Protein AF-A0A812WA83-F1 (afdb_monomer)

pLDDT: mean 84.16, std 15.42, range [28.34, 98.56]

Structure (mmCIF, N/CA/C/O backbone):
data_AF-A0A812WA83-F1
#
_entry.id   AF-A0A812WA83-F1
#
loop_
_atom_site.group_PDB
_atom_site.id
_atom_site.type_symbol
_atom_site.label_atom_id
_atom_site.label_alt_id
_atom_site.label_comp_id
_atom_site.label_asym_id
_atom_site.label_entity_id
_atom_site.label_seq_id
_atom_site.pdbx_PDB_ins_code
_atom_site.Cartn_x
_atom_site.Cartn_y
_atom_site.Cartn_z
_atom_site.occupancy
_atom_site.B_iso_or_equiv
_atom_site.auth_seq_id
_atom_site.auth_comp_id
_atom_site.auth_asym_id
_atom_site.auth_atom_id
_atom_site.pdbx_PDB_model_num
ATOM 1 N N . MET A 1 1 ? 16.013 14.960 -9.194 1.00 28.34 1 MET A N 1
ATOM 2 C CA . MET A 1 1 ? 16.381 16.126 -10.026 1.00 28.34 1 MET A CA 1
ATOM 3 C C . MET A 1 1 ? 16.902 15.580 -11.341 1.00 28.34 1 MET A C 1
ATOM 5 O O . MET A 1 1 ? 17.954 14.950 -11.306 1.00 28.34 1 MET A O 1
ATOM 9 N N . PRO A 1 2 ? 16.157 15.670 -12.452 1.00 40.78 2 PRO A N 1
ATOM 10 C CA . PRO A 1 2 ? 16.613 15.064 -13.687 1.00 40.78 2 PRO A CA 1
ATOM 11 C C . PRO A 1 2 ? 17.677 15.971 -14.303 1.00 40.78 2 PRO A C 1
ATOM 13 O O . PRO A 1 2 ? 17.447 17.162 -14.505 1.00 40.78 2 PRO A O 1
ATOM 16 N N . ARG A 1 3 ? 18.845 15.395 -14.601 1.00 33.25 3 ARG A N 1
ATOM 17 C CA . ARG A 1 3 ? 19.675 15.914 -15.685 1.00 33.25 3 ARG A CA 1
ATOM 18 C C . ARG A 1 3 ? 18.782 15.895 -16.918 1.00 33.25 3 ARG A C 1
ATOM 20 O O . ARG A 1 3 ? 18.186 14.863 -17.217 1.00 33.25 3 ARG A O 1
ATOM 27 N N . THR A 1 4 ? 18.634 17.046 -17.553 1.00 34.31 4 THR A N 1
ATOM 28 C CA . THR A 1 4 ? 18.069 17.176 -18.890 1.00 34.31 4 THR A CA 1
ATOM 29 C C . THR A 1 4 ? 18.727 16.121 -19.768 1.00 34.31 4 THR A C 1
ATOM 31 O O . THR A 1 4 ? 19.905 16.243 -20.095 1.00 34.31 4 THR A O 1
ATOM 34 N N . ALA A 1 5 ? 17.996 15.048 -20.073 1.00 40.25 5 ALA A N 1
ATOM 35 C CA . ALA A 1 5 ? 18.338 14.198 -21.191 1.00 40.25 5 ALA A CA 1
ATOM 36 C C . ALA A 1 5 ? 18.245 15.117 -22.405 1.00 40.25 5 ALA A C 1
ATOM 38 O O . ALA A 1 5 ? 17.147 15.537 -22.779 1.00 40.25 5 ALA A O 1
ATOM 39 N N . GLU A 1 6 ? 19.397 15.525 -22.934 1.00 38.25 6 GLU A N 1
ATOM 40 C CA . GLU A 1 6 ? 19.467 16.042 -24.289 1.00 38.25 6 GLU A CA 1
ATOM 41 C C . GLU A 1 6 ? 18.714 15.041 -25.150 1.00 38.25 6 GLU A C 1
ATOM 43 O O . GLU A 1 6 ? 19.058 13.860 -25.230 1.00 38.25 6 GLU A O 1
ATOM 48 N N . ARG A 1 7 ? 17.595 15.511 -25.690 1.00 42.88 7 ARG A N 1
ATOM 49 C CA . ARG A 1 7 ? 16.820 14.812 -26.694 1.00 42.88 7 ARG A CA 1
ATOM 50 C C . ARG A 1 7 ? 17.815 14.555 -27.823 1.00 42.88 7 ARG A C 1
ATOM 52 O O . ARG A 1 7 ? 18.188 15.491 -28.522 1.00 42.88 7 ARG A O 1
ATOM 59 N N . MET A 1 8 ? 18.342 13.335 -27.917 1.00 45.91 8 MET A N 1
ATOM 60 C CA . MET A 1 8 ? 19.171 12.938 -29.049 1.00 45.91 8 MET A CA 1
ATOM 61 C C . MET A 1 8 ? 18.242 12.964 -30.264 1.00 45.91 8 MET A C 1
ATOM 63 O O . MET A 1 8 ? 17.533 11.994 -30.526 1.00 45.91 8 MET A O 1
ATOM 67 N N . ASP A 1 9 ? 18.179 14.107 -30.951 1.00 42.72 9 ASP A N 1
ATOM 68 C CA . ASP A 1 9 ? 17.527 14.270 -32.249 1.00 42.72 9 ASP A CA 1
ATOM 69 C C . ASP A 1 9 ? 18.312 13.429 -33.268 1.00 42.72 9 ASP A C 1
ATOM 71 O O . ASP A 1 9 ? 19.185 13.902 -33.990 1.00 42.72 9 ASP A O 1
ATOM 75 N N . ALA A 1 10 ? 18.039 12.124 -33.269 1.00 47.97 10 ALA A N 1
ATOM 76 C CA . ALA A 1 10 ? 18.680 11.137 -34.132 1.00 47.97 10 ALA A CA 1
ATOM 77 C C . ALA A 1 10 ? 17.989 11.002 -35.503 1.00 47.97 10 ALA A C 1
ATOM 79 O O . ALA A 1 10 ? 18.442 10.223 -36.337 1.00 47.97 10 ALA A O 1
ATOM 80 N N . SER A 1 11 ? 16.903 11.742 -35.762 1.00 45.25 11 SER A N 1
ATOM 81 C CA . SER A 1 11 ? 16.121 11.608 -37.001 1.00 45.25 11 SER A CA 1
ATOM 82 C C . SER A 1 11 ? 16.650 12.431 -38.183 1.00 45.25 11 SER A C 1
ATOM 84 O O . SER A 1 11 ? 16.189 12.230 -39.300 1.00 45.25 11 SER A O 1
ATOM 86 N N . GLY A 1 12 ? 17.604 13.347 -37.975 1.00 41.41 12 GLY A N 1
ATOM 87 C CA . GLY A 1 12 ? 18.002 14.312 -39.010 1.00 41.41 12 GLY A CA 1
ATOM 88 C C . GLY A 1 12 ? 19.232 13.959 -39.856 1.00 41.41 12 GLY A C 1
ATOM 89 O O . GLY A 1 12 ? 19.407 14.542 -40.922 1.00 41.41 12 GLY A O 1
ATOM 90 N N . THR A 1 13 ? 20.108 13.055 -39.405 1.00 47.25 13 THR A N 1
ATOM 91 C CA . THR A 1 13 ? 21.459 12.904 -39.996 1.00 47.25 13 THR A CA 1
ATOM 92 C C . THR A 1 13 ? 21.779 11.517 -40.549 1.00 47.25 13 THR A C 1
ATOM 94 O O . THR A 1 13 ? 22.745 11.371 -41.295 1.00 47.25 13 THR A O 1
ATOM 97 N N . ALA A 1 14 ? 20.992 10.493 -40.214 1.00 46.66 14 ALA A N 1
ATOM 98 C CA . ALA A 1 14 ? 21.260 9.129 -40.667 1.00 46.66 14 ALA A CA 1
ATOM 99 C C . ALA A 1 14 ? 20.852 8.900 -42.136 1.00 46.66 14 ALA A C 1
ATOM 101 O O . ALA A 1 14 ? 21.593 8.253 -42.877 1.00 46.66 14 ALA A O 1
ATOM 102 N N . ASP A 1 15 ? 19.726 9.477 -42.574 1.00 47.00 15 ASP A N 1
ATOM 103 C CA . ASP A 1 15 ? 19.222 9.321 -43.949 1.00 47.00 15 ASP A CA 1
ATOM 104 C C . ASP A 1 15 ? 20.053 10.094 -44.984 1.00 47.00 15 ASP A C 1
ATOM 106 O O . ASP A 1 15 ? 20.196 9.656 -46.125 1.00 47.00 15 ASP A O 1
ATOM 110 N N . THR A 1 16 ? 20.664 11.215 -44.596 1.00 52.09 16 THR A N 1
ATOM 111 C CA . THR A 1 16 ? 21.543 11.999 -45.478 1.00 52.09 16 THR A CA 1
ATOM 112 C C . THR A 1 16 ? 22.869 11.288 -45.749 1.00 52.09 16 THR A C 1
ATOM 114 O O . THR A 1 16 ? 23.320 11.254 -46.890 1.00 52.09 16 THR A O 1
ATOM 117 N N . PHE A 1 17 ? 23.448 10.618 -44.749 1.00 54.53 17 PHE A N 1
ATOM 118 C CA . PHE A 1 17 ? 24.741 9.941 -44.907 1.00 54.53 17 PHE A CA 1
ATOM 119 C C . PHE A 1 17 ? 24.691 8.715 -45.836 1.00 54.53 17 PHE A C 1
ATOM 121 O O . PHE A 1 17 ? 25.626 8.491 -46.605 1.00 54.53 17 PHE A O 1
ATOM 128 N N . ALA A 1 18 ? 23.609 7.928 -45.802 1.00 53.03 18 ALA A N 1
ATOM 129 C CA . ALA A 1 18 ? 23.463 6.751 -46.666 1.00 53.03 18 ALA A CA 1
ATOM 130 C C . ALA A 1 18 ? 23.306 7.136 -48.151 1.00 53.03 18 ALA A C 1
ATOM 132 O O . ALA A 1 18 ? 23.885 6.494 -49.033 1.00 53.03 18 ALA A O 1
ATOM 133 N N . LEU A 1 19 ? 22.566 8.216 -48.428 1.00 55.09 19 LEU A N 1
ATOM 134 C CA . LEU A 1 19 ? 22.425 8.784 -49.773 1.00 55.09 19 LEU A CA 1
ATOM 135 C C . LEU A 1 19 ? 23.761 9.327 -50.300 1.00 55.09 19 LEU A C 1
ATOM 137 O O . LEU A 1 19 ? 24.112 9.077 -51.457 1.00 55.09 19 LEU A O 1
ATOM 141 N N . ASP A 1 20 ? 24.540 9.986 -49.442 1.00 58.16 20 ASP A N 1
ATOM 142 C CA . ASP A 1 20 ? 25.858 10.508 -49.803 1.00 58.16 20 ASP A CA 1
ATOM 143 C C . ASP A 1 20 ? 26.872 9.380 -50.072 1.00 58.16 20 ASP A C 1
ATOM 145 O O . ASP A 1 20 ? 27.624 9.447 -51.049 1.00 58.16 20 ASP A O 1
ATOM 149 N N . LEU A 1 21 ? 26.849 8.285 -49.297 1.00 58.59 21 LEU A N 1
ATOM 150 C CA . LEU A 1 21 ? 27.713 7.118 -49.534 1.00 58.59 21 LEU A CA 1
ATOM 151 C C . LEU A 1 21 ? 27.426 6.437 -50.881 1.00 58.59 21 LEU A C 1
ATOM 153 O O . LEU A 1 21 ? 28.356 6.048 -51.596 1.00 58.59 21 LEU A O 1
ATOM 157 N N . LEU A 1 22 ? 26.149 6.314 -51.260 1.00 60.31 22 LEU A N 1
ATOM 158 C CA . LEU A 1 22 ? 25.766 5.781 -52.570 1.00 60.31 22 LEU A CA 1
ATOM 159 C C . LEU A 1 22 ? 26.261 6.692 -53.705 1.00 60.31 22 LEU A C 1
ATOM 161 O O . LEU A 1 22 ? 26.788 6.189 -54.701 1.00 60.31 22 LEU A O 1
ATOM 165 N N . GLY A 1 23 ? 26.186 8.015 -53.532 1.00 61.28 23 GLY A N 1
ATOM 166 C CA . GLY A 1 23 ? 26.752 8.991 -54.469 1.00 61.28 23 GLY A CA 1
ATOM 167 C C . GLY A 1 23 ? 28.270 8.858 -54.636 1.00 61.28 23 GLY A C 1
ATOM 168 O O . GLY A 1 23 ? 28.775 8.831 -55.763 1.00 61.28 23 GLY A O 1
ATOM 169 N N . VAL A 1 24 ? 29.001 8.682 -53.531 1.00 65.19 24 VAL A N 1
ATOM 170 C CA . VAL A 1 24 ? 30.455 8.439 -53.542 1.00 65.19 24 VAL A CA 1
ATOM 171 C C . VAL A 1 24 ? 30.791 7.122 -54.249 1.00 65.19 24 VAL A C 1
ATOM 173 O O . VAL A 1 24 ? 31.718 7.080 -55.061 1.00 65.19 24 VAL A O 1
ATOM 176 N N . SER A 1 25 ? 30.010 6.060 -54.025 1.00 60.44 25 SER A N 1
ATOM 177 C CA . SER A 1 25 ? 30.213 4.766 -54.693 1.00 60.44 25 SER A CA 1
ATOM 178 C C . SER A 1 25 ? 30.059 4.857 -56.222 1.00 60.44 25 SER A C 1
ATOM 180 O O . SER A 1 25 ? 30.855 4.278 -56.967 1.00 60.44 25 SER A O 1
ATOM 182 N N . ALA A 1 26 ? 29.099 5.653 -56.706 1.00 63.28 26 ALA A N 1
ATOM 183 C CA . ALA A 1 26 ? 28.887 5.889 -58.132 1.00 63.28 26 ALA A CA 1
ATOM 184 C C . ALA A 1 26 ? 30.020 6.725 -58.755 1.00 63.28 26 ALA A C 1
ATOM 186 O O . ALA A 1 26 ? 30.492 6.412 -59.851 1.00 63.28 26 ALA A O 1
ATOM 187 N N . ALA A 1 27 ? 30.502 7.748 -58.041 1.00 66.12 27 ALA A N 1
ATOM 188 C CA . ALA A 1 27 ? 31.635 8.563 -58.476 1.00 66.12 27 ALA A CA 1
ATOM 189 C C . ALA A 1 27 ? 32.934 7.740 -58.578 1.00 66.12 27 ALA A C 1
ATOM 191 O O . ALA A 1 27 ? 33.663 7.847 -59.567 1.00 66.12 27 ALA A O 1
ATOM 192 N N . LEU A 1 28 ? 33.189 6.859 -57.604 1.00 62.50 28 LEU A N 1
ATOM 193 C CA . LEU A 1 28 ? 34.329 5.936 -57.599 1.00 62.50 28 LEU A CA 1
ATOM 194 C C . LEU A 1 28 ? 34.287 4.948 -58.771 1.00 62.50 28 LEU A C 1
ATOM 196 O O . LEU A 1 28 ? 35.297 4.749 -59.449 1.00 62.50 28 LEU A O 1
ATOM 200 N N . ALA A 1 29 ? 33.114 4.374 -59.059 1.00 61.16 29 ALA A N 1
ATOM 201 C CA . ALA A 1 29 ? 32.934 3.481 -60.202 1.00 61.16 29 ALA A CA 1
ATOM 202 C C . ALA A 1 29 ? 33.206 4.189 -61.544 1.00 61.16 29 ALA A C 1
ATOM 204 O O . ALA A 1 29 ? 33.788 3.590 -62.446 1.00 61.16 29 ALA A O 1
ATOM 205 N N . GLY A 1 30 ? 32.843 5.472 -61.668 1.00 61.91 30 GLY A N 1
ATOM 206 C CA . GLY A 1 30 ? 33.132 6.282 -62.857 1.00 61.91 30 GLY A CA 1
ATOM 207 C C . GLY A 1 30 ? 34.617 6.622 -63.032 1.00 61.91 30 GLY A C 1
ATOM 208 O O . GLY A 1 30 ? 35.118 6.646 -64.158 1.00 61.91 30 GLY A O 1
ATOM 209 N N . LEU A 1 31 ? 35.344 6.844 -61.932 1.00 62.91 31 LEU A N 1
ATOM 210 C CA . LEU A 1 31 ? 36.784 7.123 -61.954 1.00 62.91 31 LEU A CA 1
ATOM 211 C C . LEU A 1 31 ? 37.622 5.877 -62.279 1.00 62.91 31 LEU A C 1
ATOM 213 O O . LEU A 1 31 ? 38.661 6.004 -62.920 1.00 62.91 31 LEU A O 1
ATOM 217 N N . ALA A 1 32 ? 37.163 4.674 -61.908 1.00 57.34 32 ALA A N 1
ATOM 218 C CA . ALA A 1 32 ? 37.845 3.402 -62.198 1.00 57.34 32 ALA A CA 1
ATOM 219 C C . ALA A 1 32 ? 38.075 3.139 -63.695 1.00 57.34 32 ALA A C 1
ATOM 221 O O . ALA A 1 32 ? 38.962 2.373 -64.065 1.00 57.34 32 ALA A O 1
ATOM 222 N N . VAL A 1 33 ? 37.282 3.781 -64.554 1.00 58.94 33 VAL A N 1
ATOM 223 C CA . VAL A 1 33 ? 37.266 3.564 -66.005 1.00 58.94 33 VAL A CA 1
ATOM 224 C C . VAL A 1 33 ? 38.200 4.538 -66.752 1.00 58.94 33 VAL A C 1
ATOM 226 O O . VAL A 1 33 ? 38.474 4.338 -67.935 1.00 58.94 33 VAL A O 1
ATOM 229 N N . ARG A 1 34 ? 38.739 5.582 -66.094 1.00 57.19 34 ARG A N 1
ATOM 230 C CA . ARG A 1 34 ? 39.524 6.654 -66.742 1.00 57.19 34 ARG A CA 1
ATOM 231 C C . ARG A 1 34 ? 40.997 6.691 -66.287 1.00 57.19 34 ARG A C 1
ATOM 233 O O . ARG A 1 34 ? 41.300 7.118 -65.184 1.00 57.19 34 ARG A O 1
ATOM 240 N N . ASP A 1 35 ? 41.881 6.342 -67.228 1.00 53.94 35 ASP A N 1
ATOM 241 C CA . ASP A 1 35 ? 43.341 6.584 -67.299 1.00 53.94 35 ASP A CA 1
ATOM 242 C C . ASP A 1 35 ? 44.280 5.830 -66.307 1.00 53.94 35 ASP A C 1
ATOM 244 O O . ASP A 1 35 ? 44.382 6.177 -65.130 1.00 53.94 35 ASP A O 1
ATOM 248 N N . PRO A 1 36 ? 45.058 4.832 -66.784 1.00 53.91 36 PRO A N 1
ATOM 249 C CA . PRO A 1 36 ? 46.012 4.058 -65.981 1.00 53.91 36 PRO A CA 1
ATOM 250 C C . PRO A 1 36 ? 47.411 4.697 -65.783 1.00 53.91 36 PRO A C 1
ATOM 252 O O . PRO A 1 36 ? 48.299 4.036 -65.241 1.00 53.91 36 PRO A O 1
ATOM 255 N N . SER A 1 37 ? 47.668 5.945 -66.205 1.00 54.16 37 SER A N 1
ATOM 256 C CA . SER A 1 37 ? 49.046 6.478 -66.319 1.00 54.16 37 SER A CA 1
ATOM 257 C C . SER A 1 37 ? 49.666 7.161 -65.075 1.00 54.16 37 SER A C 1
ATOM 259 O O . SER A 1 37 ? 50.847 7.514 -65.115 1.00 54.16 37 SER A O 1
ATOM 261 N N . ARG A 1 38 ? 48.961 7.306 -63.935 1.00 58.53 38 ARG A N 1
ATOM 262 C CA . ARG A 1 38 ? 49.507 7.915 -62.687 1.00 58.53 38 ARG A CA 1
ATOM 263 C C . ARG A 1 38 ? 49.348 7.031 -61.441 1.00 58.53 38 ARG A C 1
ATOM 265 O O . ARG A 1 38 ? 48.502 7.286 -60.587 1.00 58.53 38 ARG A O 1
ATOM 272 N N . ASN A 1 39 ? 50.209 6.021 -61.297 1.00 62.12 39 ASN A N 1
ATOM 273 C CA . ASN A 1 39 ? 50.122 5.043 -60.198 1.00 62.12 39 ASN A CA 1
ATOM 274 C C . ASN A 1 39 ? 50.217 5.661 -58.780 1.00 62.12 39 ASN A C 1
ATOM 276 O O . ASN A 1 39 ? 49.432 5.289 -57.921 1.00 62.12 39 ASN A O 1
ATOM 280 N N . ASN A 1 40 ? 51.085 6.653 -58.530 1.00 70.56 40 ASN A N 1
ATOM 281 C CA . ASN A 1 40 ? 51.285 7.181 -57.164 1.00 70.56 40 ASN A CA 1
ATOM 282 C C . ASN A 1 40 ? 50.061 7.950 -56.609 1.00 70.56 40 ASN A C 1
ATOM 284 O O . ASN A 1 40 ? 49.730 7.853 -55.433 1.00 70.56 40 ASN A O 1
ATOM 288 N N . THR A 1 41 ? 49.341 8.702 -57.449 1.00 77.88 41 THR A N 1
ATOM 289 C CA . THR A 1 41 ? 48.149 9.468 -57.020 1.00 77.88 41 THR A CA 1
ATOM 290 C C . THR A 1 41 ? 46.963 8.554 -56.709 1.00 77.88 41 THR A C 1
ATOM 292 O O . THR A 1 41 ? 46.181 8.831 -55.802 1.00 77.88 41 THR A O 1
ATOM 295 N N . LYS A 1 42 ? 46.853 7.449 -57.451 1.00 79.19 42 LYS A N 1
ATOM 296 C CA . LYS A 1 42 ? 45.824 6.424 -57.280 1.00 79.19 42 LYS A CA 1
ATOM 297 C C . LYS A 1 42 ? 45.942 5.732 -55.921 1.00 79.19 42 LYS A C 1
ATOM 299 O O . LYS A 1 42 ? 44.950 5.616 -55.207 1.00 79.19 42 LYS A O 1
ATOM 304 N N . ASP A 1 43 ? 47.160 5.339 -55.556 1.00 83.06 43 ASP A N 1
ATOM 305 C CA . ASP A 1 43 ? 47.433 4.635 -54.303 1.00 83.06 43 ASP A CA 1
ATOM 306 C C . ASP A 1 43 ? 47.178 5.533 -53.083 1.00 83.06 43 ASP A C 1
ATOM 308 O O . ASP A 1 43 ? 46.549 5.103 -52.118 1.00 83.06 43 ASP A O 1
ATOM 312 N N . ILE A 1 44 ? 47.580 6.810 -53.147 1.00 85.69 44 ILE A N 1
ATOM 313 C CA . ILE A 1 44 ? 47.296 7.798 -52.089 1.00 85.69 44 ILE A CA 1
ATOM 314 C C . ILE A 1 44 ? 45.787 7.954 -51.878 1.00 85.69 44 ILE A C 1
ATOM 316 O O . ILE A 1 44 ? 45.313 7.933 -50.744 1.00 85.69 44 ILE A O 1
ATOM 320 N N . PHE A 1 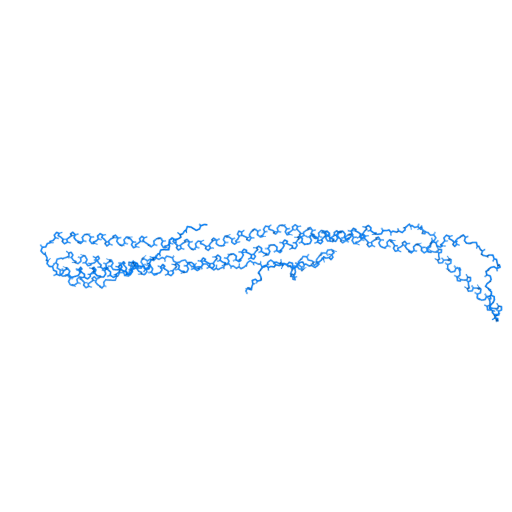45 ? 45.024 8.088 -52.964 1.00 85.88 45 PHE A N 1
ATOM 321 C CA . PHE A 1 45 ? 43.575 8.232 -52.882 1.00 85.88 45 PHE A CA 1
ATOM 322 C C . PHE A 1 45 ? 42.907 7.004 -52.252 1.00 85.88 45 PHE A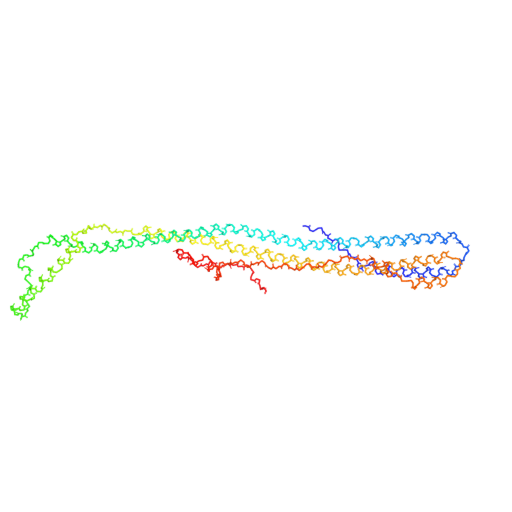 C 1
ATOM 324 O O . PHE A 1 45 ? 42.097 7.155 -51.338 1.00 85.88 45 PHE A O 1
ATOM 331 N N . VAL A 1 46 ? 43.275 5.796 -52.692 1.00 88.44 46 VAL A N 1
ATOM 332 C CA . VAL A 1 46 ? 42.727 4.555 -52.124 1.00 88.44 46 VAL A CA 1
ATOM 333 C C . VAL A 1 46 ? 43.045 4.441 -50.641 1.00 88.44 46 VAL A C 1
ATOM 335 O O . VAL A 1 46 ? 42.154 4.111 -49.863 1.00 88.44 46 VAL A O 1
ATOM 338 N N . ASN A 1 47 ? 44.279 4.743 -50.238 1.00 89.19 47 ASN A N 1
ATOM 339 C CA . ASN A 1 47 ? 44.680 4.667 -48.837 1.00 89.19 47 ASN A CA 1
ATOM 340 C C . ASN A 1 47 ? 43.898 5.657 -47.964 1.00 89.19 47 ASN A C 1
ATOM 342 O O . ASN A 1 47 ? 43.432 5.276 -46.893 1.00 89.19 47 ASN A O 1
ATOM 346 N N . ASN A 1 48 ? 43.688 6.889 -48.435 1.00 87.06 48 ASN A N 1
ATOM 347 C CA . ASN A 1 48 ? 42.894 7.881 -47.706 1.00 87.06 48 ASN A CA 1
ATOM 348 C C . ASN A 1 48 ? 41.428 7.449 -47.573 1.00 87.06 48 ASN A C 1
ATOM 350 O O . ASN A 1 48 ? 40.864 7.506 -46.485 1.00 87.06 48 ASN A O 1
ATOM 354 N N . MET A 1 49 ? 40.814 6.986 -48.667 1.00 90.56 49 MET A N 1
ATOM 355 C CA . MET A 1 49 ? 39.426 6.518 -48.640 1.00 90.56 49 MET A CA 1
ATOM 356 C C . MET A 1 49 ? 39.260 5.277 -47.767 1.00 90.56 49 MET A C 1
ATOM 358 O O . MET A 1 49 ? 38.262 5.163 -47.064 1.00 90.56 49 MET A O 1
ATOM 362 N N . LYS A 1 50 ? 40.242 4.369 -47.780 1.00 92.62 50 LYS A N 1
ATOM 363 C CA . LYS A 1 50 ? 40.251 3.208 -46.894 1.00 92.62 50 LYS A CA 1
ATOM 364 C C . LYS A 1 50 ? 40.291 3.638 -45.428 1.00 92.62 50 LYS A C 1
ATOM 366 O O . LYS A 1 50 ? 39.474 3.153 -44.663 1.00 92.62 50 LYS A O 1
ATOM 371 N N . GLY A 1 51 ? 41.152 4.594 -45.069 1.00 90.75 51 GLY A N 1
ATOM 372 C CA . GLY A 1 51 ? 41.193 5.140 -43.709 1.00 90.75 51 GLY A CA 1
ATOM 373 C C . GLY A 1 51 ? 39.837 5.683 -43.246 1.00 90.75 51 GLY A C 1
ATOM 374 O O . GLY A 1 51 ? 39.395 5.362 -42.152 1.00 90.75 51 GLY A O 1
ATOM 375 N N . LEU A 1 52 ? 39.127 6.417 -44.110 1.00 92.25 52 LEU A N 1
ATOM 376 C CA . LEU A 1 52 ? 37.782 6.922 -43.798 1.00 92.25 52 LEU A CA 1
ATOM 377 C C . LEU A 1 52 ? 36.732 5.808 -43.651 1.00 92.25 52 LEU A C 1
ATOM 379 O O . LEU A 1 52 ? 35.836 5.915 -42.817 1.00 92.25 52 LEU A O 1
ATOM 383 N N . VAL A 1 53 ? 36.812 4.754 -44.470 1.00 94.06 53 VAL A N 1
ATOM 384 C CA . VAL A 1 53 ? 35.918 3.588 -44.365 1.00 94.06 53 VAL A CA 1
ATOM 385 C C . VAL A 1 53 ? 36.176 2.826 -43.068 1.00 94.06 53 VAL A C 1
ATOM 387 O O . VAL A 1 53 ? 35.217 2.489 -42.378 1.00 94.06 53 VAL A O 1
ATOM 390 N N . ASP A 1 54 ? 37.444 2.611 -42.718 1.00 94.38 54 ASP A N 1
ATOM 391 C CA . ASP A 1 54 ? 37.848 1.945 -41.479 1.00 94.38 54 ASP A CA 1
ATOM 392 C C . ASP A 1 54 ? 37.347 2.755 -40.258 1.00 94.38 54 ASP A C 1
ATOM 394 O O . ASP A 1 54 ? 36.671 2.211 -39.384 1.00 94.38 54 ASP A O 1
ATOM 398 N N . GLU A 1 55 ? 37.545 4.082 -40.249 1.00 93.00 55 GLU A N 1
ATOM 399 C CA . GLU A 1 55 ? 37.019 4.979 -39.203 1.00 93.00 55 GLU A CA 1
ATOM 400 C C . GLU A 1 55 ? 35.484 4.935 -39.096 1.00 93.00 55 GLU A C 1
ATOM 402 O O . GLU A 1 55 ? 34.929 4.931 -37.993 1.00 93.00 55 GLU A O 1
ATOM 407 N N . LEU A 1 56 ? 34.772 4.880 -40.229 1.00 91.25 56 LEU A N 1
ATOM 408 C CA . LEU A 1 56 ? 33.313 4.759 -40.246 1.00 91.25 56 LEU A CA 1
ATOM 409 C C . LEU A 1 56 ? 32.852 3.426 -39.642 1.00 91.25 56 LEU A C 1
ATOM 411 O O . LEU A 1 56 ? 31.899 3.415 -38.861 1.00 91.25 56 LEU A O 1
ATOM 415 N N . GLN A 1 57 ? 33.506 2.316 -39.990 1.00 94.50 57 GLN A N 1
ATOM 416 C CA . GLN A 1 57 ? 33.193 0.990 -39.449 1.00 94.50 57 GLN A CA 1
ATOM 417 C C . GLN A 1 57 ? 33.419 0.938 -37.933 1.00 94.50 57 GLN A C 1
ATOM 419 O O . GLN A 1 57 ? 32.540 0.483 -37.193 1.00 94.50 57 GLN A O 1
ATOM 424 N N . ASP A 1 58 ? 34.537 1.483 -37.452 1.00 94.88 58 ASP A N 1
ATOM 425 C CA . ASP A 1 58 ? 34.841 1.583 -36.021 1.00 94.88 58 ASP A CA 1
ATOM 426 C C . ASP A 1 58 ? 33.824 2.460 -35.277 1.00 94.88 58 ASP A C 1
ATOM 428 O O . ASP A 1 58 ? 33.345 2.114 -34.188 1.00 94.88 58 ASP A O 1
ATOM 432 N N . HIS A 1 59 ? 33.423 3.581 -35.879 1.00 91.94 59 HIS A N 1
ATOM 433 C CA . HIS A 1 59 ? 32.380 4.437 -35.325 1.00 91.94 59 HIS A CA 1
ATOM 434 C C . HIS A 1 59 ? 31.013 3.736 -35.294 1.00 91.94 59 HIS A C 1
ATOM 436 O O . HIS A 1 59 ? 30.273 3.865 -34.319 1.00 91.94 59 HIS A O 1
ATOM 442 N N . ILE A 1 60 ? 30.656 2.959 -36.324 1.00 92.94 60 ILE A N 1
ATOM 443 C CA . ILE A 1 60 ? 29.417 2.170 -36.331 1.00 92.94 60 ILE A CA 1
ATOM 444 C C . ILE A 1 60 ? 29.410 1.195 -35.151 1.00 92.94 60 ILE A C 1
ATOM 446 O O . ILE A 1 60 ? 28.451 1.218 -34.375 1.00 92.94 60 ILE A O 1
ATOM 450 N N . HIS A 1 61 ? 30.479 0.415 -34.970 1.00 92.88 61 HIS A N 1
ATOM 451 C CA . HIS A 1 61 ? 30.596 -0.542 -33.868 1.00 92.88 61 HIS A CA 1
ATO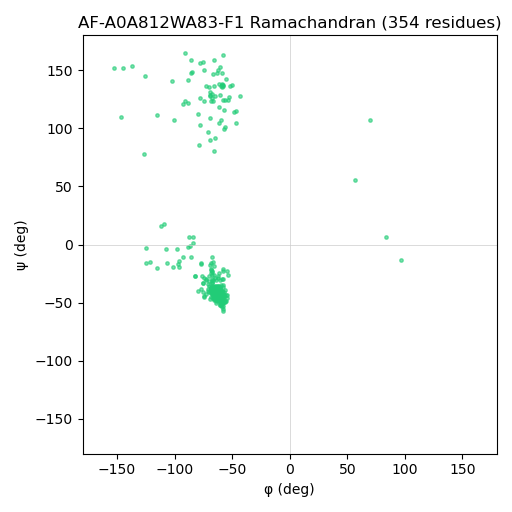M 452 C C . HIS A 1 61 ? 30.517 0.133 -32.495 1.00 92.88 61 HIS A C 1
ATOM 454 O O . HIS A 1 61 ? 29.720 -0.275 -31.648 1.00 92.88 61 HIS A O 1
ATOM 460 N N . SER A 1 62 ? 31.299 1.191 -32.281 1.00 93.00 62 SER A N 1
ATOM 461 C CA . SER A 1 62 ? 31.323 1.905 -30.998 1.00 93.00 62 SER A CA 1
ATOM 462 C C . SER A 1 62 ? 30.015 2.650 -30.704 1.00 93.00 62 SER A C 1
ATOM 464 O O . SER A 1 62 ? 29.614 2.743 -29.544 1.00 93.00 62 SER A O 1
ATOM 466 N N . SER A 1 63 ? 29.288 3.108 -31.731 1.00 92.25 63 SER A N 1
ATOM 467 C CA . SER A 1 63 ? 28.030 3.847 -31.551 1.00 92.25 63 SER A CA 1
ATOM 468 C C . SER A 1 63 ? 26.870 3.012 -30.994 1.00 92.25 63 SER A C 1
ATOM 470 O O . SER A 1 63 ? 25.906 3.586 -30.495 1.00 92.25 63 SER A O 1
ATOM 472 N N . ILE A 1 64 ? 26.946 1.676 -31.018 1.00 94.44 64 ILE A N 1
ATOM 473 C CA . ILE A 1 64 ? 25.903 0.801 -30.451 1.00 94.44 64 ILE A CA 1
ATOM 474 C C . ILE A 1 64 ? 25.956 0.756 -28.919 1.00 94.44 64 ILE A C 1
ATOM 476 O O . ILE A 1 64 ? 24.911 0.659 -28.270 1.00 94.44 64 ILE A O 1
ATOM 480 N N . GLN A 1 65 ? 27.148 0.860 -28.324 1.00 95.50 65 GLN A N 1
ATOM 481 C CA . GLN A 1 65 ? 27.325 0.717 -26.877 1.00 95.50 65 GLN A CA 1
ATOM 482 C C . GLN A 1 65 ? 26.511 1.744 -26.061 1.00 95.50 65 GLN A C 1
ATOM 484 O O . GLN A 1 65 ? 25.793 1.315 -25.154 1.00 95.50 65 GLN A O 1
ATOM 489 N N . PRO A 1 66 ? 26.510 3.055 -26.379 1.00 94.31 66 PRO A N 1
ATOM 490 C CA . PRO A 1 66 ? 25.684 4.028 -25.661 1.00 94.31 66 PRO A CA 1
ATOM 491 C C . PRO A 1 66 ? 24.182 3.712 -25.701 1.00 94.31 66 PRO A C 1
ATOM 493 O O . PRO A 1 66 ? 23.474 3.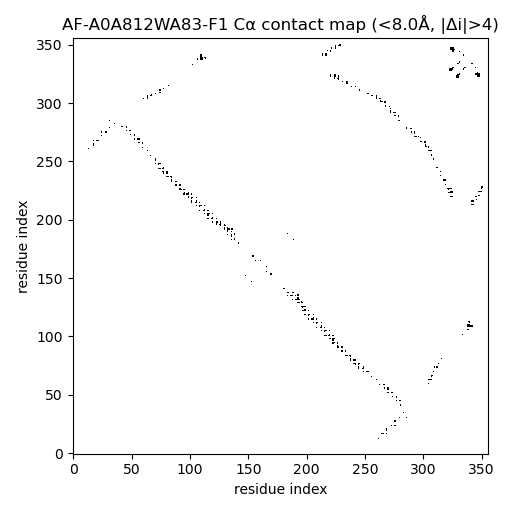921 -24.716 1.00 94.31 66 PRO A O 1
ATOM 496 N N . HIS A 1 67 ? 23.678 3.161 -26.813 1.00 94.50 67 HIS A N 1
ATOM 497 C CA . HIS A 1 67 ? 22.278 2.737 -26.911 1.00 94.50 67 HIS A CA 1
ATOM 498 C C . HIS A 1 67 ? 21.986 1.531 -26.016 1.00 94.50 67 HIS A C 1
ATOM 500 O O . HIS A 1 67 ? 20.934 1.485 -25.373 1.00 94.50 67 HIS A O 1
ATOM 506 N N . GLN A 1 68 ? 22.923 0.583 -25.922 1.00 97.75 68 GLN A N 1
ATOM 507 C CA . GLN A 1 68 ? 22.805 -0.538 -24.994 1.00 97.75 68 GLN A CA 1
ATOM 508 C C . GLN A 1 68 ? 22.789 -0.065 -23.536 1.00 97.75 68 GLN A C 1
ATOM 510 O O . GLN A 1 68 ? 21.956 -0.515 -22.750 1.00 97.75 68 GLN A O 1
ATOM 515 N N . GLU A 1 69 ? 23.684 0.851 -23.166 1.00 97.62 69 GLU A N 1
ATOM 516 C CA . GLU A 1 69 ? 23.745 1.425 -21.819 1.00 97.62 69 GLU A CA 1
ATOM 517 C C . GLU A 1 69 ? 22.460 2.185 -21.470 1.00 97.62 69 GLU A C 1
ATOM 519 O O . GLU A 1 69 ? 21.929 2.029 -20.367 1.00 97.62 69 GLU A O 1
ATOM 524 N N . TYR A 1 70 ? 21.906 2.934 -22.426 1.00 97.38 70 TYR A N 1
ATOM 525 C CA . TYR A 1 70 ? 20.632 3.628 -22.258 1.00 97.38 70 TYR A CA 1
ATOM 526 C C . TYR A 1 70 ? 19.468 2.658 -22.006 1.00 97.38 70 TYR A C 1
ATOM 528 O O . TYR A 1 70 ? 18.724 2.825 -21.036 1.00 97.38 70 TYR A O 1
ATOM 536 N N . LEU A 1 71 ? 19.348 1.598 -22.815 1.00 98.31 71 LEU A N 1
ATOM 537 C CA . LEU A 1 71 ? 18.345 0.546 -22.612 1.00 98.31 71 LEU A CA 1
ATOM 538 C C . LEU A 1 71 ? 18.516 -0.150 -21.255 1.00 98.31 71 LEU A C 1
ATOM 540 O O . LEU A 1 71 ? 17.530 -0.376 -20.555 1.00 98.31 71 LEU A O 1
ATOM 544 N N . ASN A 1 72 ? 19.754 -0.448 -20.851 1.00 98.38 72 ASN A N 1
ATOM 545 C CA . ASN A 1 72 ? 20.045 -1.058 -19.553 1.00 98.38 72 ASN A CA 1
ATOM 546 C C . ASN A 1 72 ? 19.621 -0.147 -18.387 1.00 98.38 72 ASN A C 1
ATOM 548 O O . ASN A 1 72 ? 19.051 -0.627 -17.407 1.00 98.38 72 ASN A O 1
ATOM 552 N N . GLY A 1 73 ? 19.853 1.164 -18.495 1.00 97.81 73 GLY A N 1
ATOM 553 C CA . GLY A 1 73 ? 19.421 2.142 -17.494 1.00 97.81 73 GLY A CA 1
ATOM 554 C C . GLY A 1 73 ? 17.897 2.236 -17.375 1.00 97.81 73 GLY A C 1
ATOM 555 O O . GLY A 1 73 ? 17.353 2.222 -16.267 1.00 97.81 73 GLY A O 1
ATOM 556 N N . LEU A 1 74 ? 17.192 2.259 -18.510 1.00 97.94 74 LEU A N 1
ATOM 557 C CA . LEU A 1 74 ? 15.728 2.220 -18.528 1.00 97.94 74 LEU A CA 1
ATOM 558 C C . LEU A 1 74 ? 15.194 0.923 -17.917 1.00 97.94 74 LEU A C 1
ATOM 560 O O . LEU A 1 74 ? 14.284 0.967 -17.092 1.00 97.94 74 LEU A O 1
ATOM 564 N N . TYR A 1 75 ? 15.808 -0.217 -18.232 1.00 98.50 75 TYR A N 1
ATOM 565 C CA . TYR A 1 75 ? 15.444 -1.490 -17.618 1.00 98.50 75 TYR A CA 1
ATOM 566 C C . TYR A 1 75 ? 15.666 -1.491 -16.094 1.00 98.50 75 TYR A C 1
ATOM 568 O O . TYR A 1 75 ? 14.813 -1.944 -15.330 1.00 98.50 75 TYR A O 1
ATOM 576 N N . GLY A 1 76 ? 16.766 -0.901 -15.615 1.00 98.06 76 GLY A N 1
ATOM 577 C CA . GLY A 1 76 ? 17.031 -0.731 -14.180 1.00 98.06 76 GLY A CA 1
ATOM 578 C C . GLY A 1 76 ? 15.947 0.063 -13.431 1.00 98.06 76 GLY A C 1
ATOM 579 O O . GLY A 1 76 ? 15.781 -0.096 -12.217 1.00 98.06 76 GLY A O 1
ATOM 580 N N . SER A 1 77 ? 15.148 0.867 -14.139 1.00 98.06 77 SER A N 1
ATOM 581 C CA . SER A 1 77 ? 14.041 1.621 -13.539 1.00 98.06 77 SER A CA 1
ATOM 582 C C . SER A 1 77 ? 12.918 0.712 -13.030 1.00 98.06 77 SER A C 1
ATOM 584 O O . SER A 1 77 ? 12.309 1.033 -12.012 1.00 98.06 77 SER A O 1
ATOM 586 N N . PHE A 1 78 ? 12.685 -0.458 -13.642 1.00 98.50 78 PHE A N 1
ATOM 587 C CA . PHE A 1 78 ? 11.713 -1.434 -13.125 1.00 98.50 78 PHE A CA 1
ATOM 588 C C . PHE A 1 78 ? 12.102 -1.939 -11.734 1.00 98.50 78 PHE A C 1
ATOM 590 O O . PHE A 1 78 ? 11.264 -1.990 -10.831 1.00 98.50 78 PHE A O 1
ATOM 597 N N . GLN A 1 79 ? 13.389 -2.258 -11.551 1.00 98.38 79 GLN A N 1
ATOM 598 C CA . GLN A 1 79 ? 13.933 -2.672 -10.261 1.00 98.38 79 GLN A CA 1
ATOM 599 C C . GLN A 1 79 ? 13.768 -1.563 -9.220 1.00 98.38 79 GLN A C 1
ATOM 601 O O . GLN A 1 79 ? 13.318 -1.827 -8.111 1.00 98.38 79 GLN A O 1
ATOM 606 N N . THR A 1 80 ? 14.043 -0.314 -9.602 1.00 98.38 80 THR A N 1
ATOM 607 C CA . THR A 1 80 ? 13.869 0.841 -8.711 1.00 98.38 80 THR A CA 1
ATOM 608 C C . THR A 1 80 ? 12.408 1.003 -8.280 1.00 98.38 80 THR A C 1
ATOM 610 O O . THR A 1 80 ? 12.139 1.158 -7.090 1.00 98.38 80 THR A O 1
ATOM 613 N N . CYS A 1 81 ? 11.447 0.895 -9.208 1.00 98.44 81 CYS A N 1
ATOM 614 C CA . CYS A 1 81 ? 10.020 0.939 -8.871 1.00 98.44 81 CYS A CA 1
ATOM 615 C C . CYS A 1 81 ? 9.643 -0.152 -7.856 1.00 98.44 81 CYS A C 1
ATOM 617 O O . CYS A 1 81 ? 8.907 0.108 -6.903 1.00 98.44 81 CYS A O 1
ATOM 619 N N . ARG A 1 82 ? 10.158 -1.371 -8.054 1.00 98.25 82 ARG A N 1
ATOM 620 C CA . ARG A 1 82 ? 9.922 -2.514 -7.169 1.00 98.25 82 ARG A CA 1
ATOM 621 C C . ARG A 1 82 ? 10.528 -2.309 -5.779 1.00 98.25 82 ARG A C 1
ATOM 623 O O . ARG A 1 82 ? 9.853 -2.535 -4.778 1.00 98.25 82 ARG A O 1
ATOM 630 N N . ASP A 1 83 ? 11.767 -1.841 -5.700 1.00 98.12 83 ASP A N 1
ATOM 631 C CA . ASP A 1 83 ? 12.432 -1.584 -4.420 1.00 98.12 83 ASP A CA 1
ATOM 632 C C . ASP A 1 83 ? 11.717 -0.480 -3.634 1.00 98.12 83 ASP A C 1
ATOM 634 O O . ASP A 1 83 ? 11.517 -0.597 -2.422 1.00 98.12 83 ASP A O 1
ATOM 638 N N . GLU A 1 84 ? 11.238 0.563 -4.319 1.00 97.81 84 GLU A N 1
ATOM 639 C CA . GLU A 1 84 ? 10.415 1.600 -3.699 1.00 97.81 84 GLU A CA 1
ATOM 640 C C . GLU A 1 84 ? 9.071 1.070 -3.182 1.00 97.81 84 GLU A C 1
ATOM 642 O O . GLU A 1 84 ? 8.631 1.494 -2.103 1.00 97.81 84 GLU A O 1
ATOM 647 N N . LEU A 1 85 ? 8.423 0.152 -3.914 1.00 97.00 85 LEU A N 1
ATOM 648 C CA . LEU A 1 85 ? 7.208 -0.530 -3.459 1.00 97.00 85 LEU A CA 1
ATOM 649 C C . LEU A 1 85 ? 7.473 -1.265 -2.146 1.00 97.00 85 LEU A C 1
ATOM 651 O O . LEU A 1 85 ? 6.824 -0.972 -1.141 1.00 97.00 85 LEU A O 1
ATOM 655 N N . TYR A 1 86 ? 8.446 -2.176 -2.128 1.00 96.56 86 TYR A N 1
ATOM 656 C CA . TYR A 1 86 ? 8.728 -2.999 -0.953 1.00 96.56 86 TYR A CA 1
ATOM 657 C C . TYR A 1 86 ? 9.226 -2.170 0.234 1.00 96.56 86 TYR A C 1
ATOM 659 O O . TYR A 1 86 ? 8.804 -2.409 1.365 1.00 96.56 86 TYR A O 1
ATOM 667 N N . ALA A 1 87 ? 10.032 -1.130 0.002 1.00 96.25 87 ALA A N 1
ATOM 668 C CA . ALA A 1 87 ? 10.426 -0.199 1.057 1.00 96.25 87 ALA A CA 1
ATOM 669 C C . ALA A 1 87 ? 9.221 0.551 1.654 1.00 96.25 87 ALA A C 1
ATOM 671 O O . ALA A 1 87 ? 9.189 0.824 2.857 1.00 96.25 87 ALA A O 1
ATOM 672 N N . SER A 1 88 ? 8.224 0.890 0.833 1.00 94.88 88 SER A N 1
ATOM 673 C CA . SER A 1 88 ? 7.005 1.579 1.275 1.00 94.88 88 SER A CA 1
ATOM 674 C C . SER A 1 88 ? 6.054 0.630 2.012 1.00 94.88 88 SER A C 1
ATOM 676 O O . SER A 1 88 ? 5.536 0.987 3.070 1.00 94.88 88 SER A O 1
ATOM 678 N N . LEU A 1 89 ? 5.897 -0.605 1.527 1.00 93.56 89 LEU A N 1
ATOM 679 C CA . LEU A 1 89 ? 5.132 -1.652 2.207 1.00 93.56 89 LEU A CA 1
ATOM 680 C C . LEU A 1 89 ? 5.766 -2.050 3.542 1.00 93.56 89 LEU A C 1
ATOM 682 O O . LEU A 1 89 ? 5.052 -2.214 4.524 1.00 93.56 89 LEU A O 1
ATOM 686 N N . ALA A 1 90 ? 7.096 -2.122 3.634 1.00 92.38 90 ALA A N 1
ATOM 687 C CA . ALA A 1 90 ? 7.781 -2.376 4.900 1.00 92.38 90 ALA A CA 1
ATOM 688 C C . ALA A 1 90 ? 7.522 -1.262 5.931 1.00 92.38 90 ALA A C 1
ATOM 690 O O . ALA A 1 90 ? 7.386 -1.539 7.122 1.00 92.38 90 ALA A O 1
ATOM 691 N N . LYS A 1 91 ? 7.413 0.002 5.495 1.00 90.12 91 LYS A N 1
ATOM 692 C CA . LYS A 1 91 ? 7.020 1.119 6.372 1.00 90.12 91 LYS A CA 1
ATOM 693 C C . LYS A 1 91 ? 5.568 0.990 6.837 1.00 90.12 91 LYS A C 1
ATOM 695 O O . LYS A 1 91 ? 5.324 1.171 8.026 1.00 90.12 91 LYS A O 1
ATOM 700 N N . ALA A 1 92 ? 4.647 0.619 5.945 1.00 88.69 92 ALA A N 1
ATOM 701 C CA . ALA A 1 92 ? 3.259 0.324 6.314 1.00 88.69 92 ALA A CA 1
ATOM 702 C C . ALA A 1 92 ? 3.182 -0.861 7.298 1.00 88.69 92 ALA A C 1
ATOM 704 O O . ALA A 1 92 ? 2.488 -0.799 8.304 1.00 88.69 92 ALA A O 1
ATOM 705 N N . GLY A 1 93 ? 3.986 -1.906 7.083 1.00 84.62 93 GLY A N 1
ATOM 706 C CA . GLY A 1 93 ? 4.097 -3.053 7.983 1.00 84.62 93 GLY A CA 1
ATOM 707 C C . GLY A 1 93 ? 4.670 -2.707 9.360 1.00 84.62 93 GLY A C 1
ATOM 708 O O . GLY A 1 93 ? 4.290 -3.328 10.343 1.00 84.62 93 GLY A O 1
ATOM 709 N N . LYS A 1 94 ? 5.526 -1.685 9.493 1.00 79.88 94 LYS A N 1
ATOM 710 C CA . LYS A 1 94 ? 5.968 -1.206 10.817 1.00 79.88 94 LYS A CA 1
ATOM 711 C C . LYS A 1 94 ? 4.837 -0.560 11.618 1.00 79.88 94 LYS A C 1
ATOM 713 O O . LYS A 1 94 ? 4.893 -0.610 12.838 1.00 79.88 94 LYS A O 1
ATOM 718 N N . GLN A 1 95 ? 3.805 -0.013 10.973 1.00 77.81 95 GLN A N 1
ATOM 719 C CA . GLN A 1 95 ? 2.608 0.462 11.680 1.00 77.81 95 GLN A CA 1
ATOM 720 C C . GLN A 1 95 ? 1.791 -0.702 12.267 1.00 77.81 95 GLN A C 1
ATOM 722 O O . GLN A 1 95 ? 1.045 -0.498 13.221 1.00 77.81 95 GLN A O 1
ATOM 727 N N . ASN A 1 96 ? 2.009 -1.936 11.795 1.00 75.38 96 ASN A N 1
ATOM 728 C CA . ASN A 1 96 ? 1.382 -3.134 12.352 1.00 75.38 96 ASN A CA 1
ATOM 729 C C . ASN A 1 96 ? 1.773 -3.379 13.823 1.00 75.38 96 ASN A C 1
ATOM 731 O O . ASN A 1 96 ? 0.989 -3.931 14.588 1.00 75.38 96 ASN A O 1
ATOM 735 N N . SER A 1 97 ? 2.963 -2.947 14.267 1.00 75.62 97 SER A N 1
ATOM 736 C CA . SER A 1 97 ? 3.319 -3.059 15.690 1.00 75.62 97 SER A CA 1
ATOM 737 C C . SER A 1 97 ? 2.478 -2.117 16.556 1.00 75.62 97 SER A C 1
ATOM 739 O O . SER A 1 97 ? 2.039 -2.508 17.636 1.00 75.62 97 SER A O 1
ATOM 741 N N . SER A 1 98 ? 2.183 -0.910 16.064 1.00 79.12 98 SER A N 1
ATOM 742 C CA . SER A 1 98 ? 1.250 0.015 16.714 1.00 79.12 98 SER A CA 1
ATOM 743 C C . SER A 1 98 ? -0.173 -0.543 16.730 1.00 79.12 98 SER A C 1
ATOM 745 O O . SER A 1 98 ? -0.845 -0.431 17.751 1.00 79.12 98 SER A O 1
ATOM 747 N N . VAL A 1 99 ? -0.601 -1.203 15.649 1.00 87.94 99 VAL A N 1
ATOM 748 C CA . VAL A 1 99 ? -1.893 -1.905 15.582 1.00 87.94 99 VAL A CA 1
ATOM 749 C C . VAL A 1 99 ? -1.967 -3.038 16.607 1.00 87.94 99 VAL A C 1
ATOM 751 O O . VAL A 1 99 ? -2.931 -3.108 17.359 1.00 87.94 99 VAL A O 1
ATOM 754 N N . SER A 1 100 ? -0.936 -3.881 16.708 1.00 88.31 100 SER A N 1
ATOM 755 C CA . SER A 1 100 ? -0.888 -4.984 17.679 1.00 88.31 100 SER A CA 1
ATOM 756 C C . SER A 1 100 ? -0.937 -4.493 19.131 1.00 88.31 100 SER A C 1
ATOM 758 O O . SER A 1 100 ? -1.686 -5.038 19.943 1.00 88.31 100 SER A O 1
ATOM 760 N N . LEU A 1 101 ? -0.197 -3.427 19.455 1.00 88.12 101 LEU A N 1
ATOM 761 C CA . LEU A 1 101 ? -0.268 -2.788 20.772 1.00 88.12 101 LEU A CA 1
ATOM 762 C C . LEU A 1 101 ? -1.652 -2.175 21.031 1.00 88.12 101 LEU A C 1
ATOM 764 O O . LEU A 1 101 ? -2.180 -2.300 22.136 1.00 88.12 101 LEU A O 1
ATOM 768 N N . GLY A 1 102 ? -2.252 -1.556 20.010 1.00 93.12 102 GLY A N 1
ATOM 769 C CA . GLY A 1 102 ? -3.618 -1.042 20.055 1.00 93.12 102 GLY A CA 1
ATOM 770 C C . GLY A 1 102 ? -4.651 -2.142 20.302 1.00 93.12 102 GLY A C 1
ATOM 771 O O . GLY A 1 102 ? -5.527 -1.954 21.142 1.00 93.12 102 GLY A O 1
ATOM 772 N N . ARG A 1 103 ? -4.504 -3.306 19.652 1.00 94.81 103 ARG A N 1
ATOM 773 C CA . ARG A 1 103 ? -5.380 -4.479 19.814 1.00 94.81 103 ARG A CA 1
ATOM 774 C C . ARG A 1 103 ? -5.397 -4.937 21.266 1.00 94.81 103 ARG A C 1
ATOM 776 O O . ARG A 1 103 ? -6.447 -4.950 21.901 1.00 94.81 103 ARG A O 1
ATOM 783 N N . ALA A 1 104 ? -4.217 -5.210 21.823 1.00 95.12 104 ALA A N 1
ATOM 784 C CA . ALA A 1 104 ? -4.083 -5.655 23.208 1.00 95.12 104 ALA A CA 1
ATOM 785 C C . ALA A 1 104 ? -4.606 -4.608 24.211 1.00 95.12 104 ALA A C 1
ATOM 787 O O . ALA A 1 104 ? -5.210 -4.952 25.229 1.00 95.12 104 ALA A O 1
ATOM 788 N N . ALA A 1 105 ? -4.395 -3.316 23.933 1.00 95.94 105 ALA A N 1
ATOM 789 C CA . ALA A 1 105 ? -4.937 -2.242 24.757 1.00 95.94 105 ALA A CA 1
ATOM 790 C C . ALA A 1 105 ? -6.472 -2.187 24.699 1.00 95.94 105 ALA A C 1
ATOM 792 O O . ALA A 1 105 ? -7.106 -2.048 25.746 1.00 95.94 105 ALA A O 1
ATOM 793 N N . HIS A 1 106 ? -7.061 -2.329 23.509 1.00 96.31 106 HIS A N 1
ATOM 794 C CA . HIS A 1 106 ? -8.507 -2.333 23.306 1.00 96.31 106 HIS A CA 1
ATOM 795 C C . HIS A 1 106 ? -9.170 -3.525 24.004 1.00 96.31 106 HIS A C 1
ATOM 797 O O . HIS A 1 106 ? -10.085 -3.327 24.803 1.00 96.31 106 HIS A O 1
ATOM 803 N N . GLU A 1 107 ? -8.661 -4.741 23.791 1.00 96.31 107 GLU A N 1
ATOM 804 C CA . GLU A 1 107 ? -9.159 -5.961 24.439 1.00 96.31 107 GLU A CA 1
ATOM 805 C C . GLU A 1 107 ? -9.130 -5.847 25.968 1.00 96.31 107 GLU A C 1
ATOM 807 O O . GLU A 1 107 ? -10.136 -6.095 26.642 1.00 96.31 107 GLU A O 1
ATOM 812 N N . ARG A 1 108 ? -7.996 -5.403 26.527 1.00 97.12 108 ARG A N 1
ATOM 813 C CA . ARG A 1 108 ? -7.857 -5.175 27.970 1.00 97.12 108 ARG A CA 1
ATOM 814 C C . ARG A 1 108 ? -8.860 -4.141 28.474 1.00 97.12 108 ARG A C 1
ATOM 816 O O . ARG A 1 108 ? -9.510 -4.389 29.486 1.00 97.12 108 ARG A O 1
ATOM 823 N N . CYS A 1 109 ? -9.029 -3.024 27.767 1.00 98.06 109 CYS A N 1
ATOM 824 C CA . CYS A 1 109 ? -9.985 -1.998 28.174 1.00 98.06 109 CYS A CA 1
ATOM 825 C C . CYS A 1 109 ? -11.416 -2.553 28.210 1.00 98.06 109 CYS A C 1
ATOM 827 O O . CYS A 1 109 ? -12.127 -2.357 29.195 1.00 98.06 109 CYS A O 1
ATOM 829 N N . ARG A 1 110 ? -11.824 -3.326 27.194 1.00 97.88 110 ARG A N 1
ATOM 830 C CA . ARG A 1 110 ? -13.157 -3.952 27.158 1.00 97.88 110 ARG A CA 1
ATOM 831 C C . ARG A 1 110 ? -13.358 -4.978 28.276 1.00 97.88 110 ARG A C 1
ATOM 833 O O . ARG A 1 110 ? -14.481 -5.108 28.764 1.00 97.88 110 ARG A O 1
ATOM 840 N N . SER A 1 111 ? -12.300 -5.652 28.725 1.00 97.69 111 SER A N 1
ATOM 841 C CA . SER A 1 111 ? -12.330 -6.494 29.931 1.00 97.69 111 SER A CA 1
ATOM 842 C C . SER A 1 111 ? -12.552 -5.672 31.206 1.00 97.69 111 SER A C 1
ATOM 844 O O . SER A 1 111 ? -13.446 -5.975 31.995 1.00 97.69 111 SER A O 1
ATOM 846 N N . GLU A 1 112 ? -11.818 -4.574 31.382 1.00 97.38 112 GLU A N 1
ATOM 847 C CA . GLU A 1 112 ? -11.973 -3.677 32.537 1.00 97.38 112 GLU A CA 1
ATOM 848 C C . GLU A 1 112 ? -13.356 -2.992 32.558 1.00 97.38 112 GLU A C 1
ATOM 850 O O . GLU A 1 112 ? -13.970 -2.856 33.616 1.00 97.38 112 GLU A O 1
ATOM 855 N N . GLN A 1 113 ? -13.911 -2.639 31.394 1.00 96.88 113 GLN A N 1
ATOM 856 C CA . GLN A 1 113 ? -15.287 -2.143 31.275 1.00 96.88 113 GLN A CA 1
ATOM 857 C C . GLN A 1 113 ? -16.317 -3.207 31.691 1.00 96.88 113 GLN A C 1
ATOM 859 O O . GLN A 1 113 ? -17.298 -2.885 32.365 1.00 96.88 113 GLN A O 1
ATOM 864 N N . ALA A 1 114 ? -16.109 -4.477 31.325 1.00 96.69 114 ALA A N 1
ATOM 865 C CA . ALA A 1 114 ? -16.981 -5.572 31.754 1.00 96.69 114 ALA A CA 1
ATOM 866 C C . ALA A 1 114 ? -16.954 -5.759 33.284 1.00 96.69 114 ALA A C 1
ATOM 868 O O . ALA A 1 114 ? -17.995 -6.002 33.902 1.00 96.69 114 ALA A O 1
ATOM 869 N N . GLN A 1 115 ? -15.785 -5.577 33.909 1.00 96.75 115 GLN A N 1
ATOM 870 C CA . GLN A 1 115 ? -15.645 -5.592 35.368 1.00 96.75 115 GLN A CA 1
ATOM 871 C C . GLN A 1 115 ? -16.378 -4.413 36.015 1.00 96.75 115 GLN A C 1
ATOM 873 O O . GLN A 1 115 ? -17.159 -4.632 36.936 1.00 96.75 115 GLN A O 1
ATOM 878 N N . ALA A 1 116 ? -16.221 -3.189 35.495 1.00 95.50 116 ALA A N 1
ATOM 879 C CA . ALA A 1 116 ? -16.948 -2.016 35.992 1.00 95.50 116 ALA A CA 1
ATOM 880 C C . ALA A 1 116 ? -18.474 -2.199 35.903 1.00 95.50 116 ALA A C 1
ATOM 882 O O . ALA A 1 116 ? -19.198 -1.872 36.842 1.00 95.50 116 ALA A O 1
ATOM 883 N N . LYS A 1 117 ? -18.962 -2.805 34.811 1.00 96.44 117 LYS A N 1
ATOM 884 C CA . LYS A 1 117 ? -20.380 -3.155 34.649 1.00 96.44 117 LYS A CA 1
ATOM 885 C C . LYS A 1 117 ? -20.843 -4.175 35.691 1.00 96.44 117 LYS A C 1
ATOM 887 O O . LYS A 1 117 ? -21.946 -4.055 36.214 1.00 96.44 117 LYS A O 1
ATOM 892 N N . THR A 1 118 ? -20.004 -5.164 35.997 1.00 96.06 118 THR A N 1
ATOM 893 C CA . THR A 1 118 ? -20.285 -6.148 37.052 1.00 96.06 118 THR A CA 1
ATOM 894 C C . THR A 1 118 ? -20.364 -5.471 38.422 1.00 96.06 118 THR A C 1
ATOM 896 O O . THR A 1 118 ? -21.297 -5.747 39.170 1.00 96.06 118 THR A O 1
ATOM 899 N N . SER A 1 119 ? -19.454 -4.541 38.733 1.00 94.88 119 SER A N 1
ATOM 900 C CA . SER A 1 119 ? -19.484 -3.777 39.989 1.00 94.88 119 SER A CA 1
ATOM 901 C C . SER A 1 119 ? -20.757 -2.944 40.140 1.00 94.88 119 SER A C 1
ATOM 903 O O . SER A 1 119 ? -21.364 -2.961 41.208 1.00 94.88 119 SER A O 1
ATOM 905 N N . LEU A 1 120 ? -21.202 -2.272 39.071 1.00 94.88 120 LEU A N 1
ATOM 906 C CA . LEU A 1 120 ? -22.470 -1.538 39.082 1.00 94.88 120 LEU A CA 1
ATOM 907 C C . LEU A 1 120 ? -23.655 -2.473 39.353 1.00 94.88 120 LEU A C 1
ATOM 909 O O . LEU A 1 120 ? -24.453 -2.196 40.240 1.00 94.88 120 LEU A O 1
ATOM 913 N N . ALA A 1 121 ? -23.729 -3.612 38.659 1.00 95.44 121 ALA A N 1
ATOM 914 C CA . ALA A 1 121 ? -24.805 -4.581 38.864 1.00 95.44 121 ALA A CA 1
ATOM 915 C C . ALA A 1 121 ? -24.845 -5.127 40.305 1.00 95.44 121 ALA A C 1
ATOM 917 O O . ALA A 1 121 ? -25.923 -5.340 40.858 1.00 95.44 121 ALA A O 1
ATOM 918 N N . VAL A 1 122 ? -23.679 -5.333 40.933 1.00 93.06 122 VAL A N 1
ATOM 919 C CA . VAL A 1 122 ? -23.587 -5.724 42.350 1.00 93.06 122 VAL A CA 1
ATOM 920 C C . VAL A 1 122 ? -24.116 -4.615 43.265 1.00 93.06 122 VAL A C 1
ATOM 922 O O . VAL A 1 122 ? -24.888 -4.916 44.175 1.00 93.06 122 VAL A O 1
ATOM 925 N N . CYS A 1 123 ? -23.763 -3.349 43.014 1.00 93.94 123 CYS A N 1
ATOM 926 C CA . CYS A 1 123 ? -24.292 -2.219 43.783 1.00 93.94 123 CYS A CA 1
ATOM 927 C C . CYS A 1 123 ? -25.814 -2.085 43.627 1.00 93.94 123 CYS A C 1
ATOM 929 O O . CYS A 1 123 ? -26.536 -1.960 44.614 1.00 93.94 123 CYS A O 1
ATOM 931 N N . GLU A 1 124 ? -26.328 -2.174 42.398 1.00 90.81 124 GLU A N 1
ATOM 932 C CA . GLU A 1 124 ? -27.765 -2.097 42.125 1.00 90.81 124 GLU A CA 1
ATOM 933 C C . GLU A 1 124 ? -28.541 -3.223 42.823 1.00 90.81 124 GLU A C 1
ATOM 935 O O . GLU A 1 124 ? -29.620 -2.980 43.366 1.00 90.81 124 GLU A O 1
ATOM 940 N N . ALA A 1 125 ? -27.986 -4.439 42.864 1.00 88.19 125 ALA A N 1
ATOM 941 C CA . ALA A 1 125 ? -28.572 -5.553 43.606 1.00 88.19 125 ALA A CA 1
ATOM 942 C C . ALA A 1 125 ? -28.600 -5.280 45.121 1.00 88.19 125 ALA A C 1
ATOM 944 O O . ALA A 1 125 ? -29.644 -5.457 45.751 1.00 88.19 125 ALA A O 1
ATOM 945 N N . ALA A 1 126 ? -27.500 -4.775 45.693 1.00 86.75 126 ALA A N 1
ATOM 946 C CA . ALA A 1 126 ? -27.442 -4.389 47.105 1.00 86.75 126 ALA A CA 1
ATOM 947 C C . ALA A 1 126 ? -28.463 -3.285 47.437 1.00 86.75 126 ALA A C 1
ATOM 949 O O . ALA A 1 126 ? -29.206 -3.394 48.414 1.00 86.75 126 ALA A O 1
ATOM 950 N N . LYS A 1 127 ? -28.585 -2.270 46.572 1.00 84.62 127 LYS A N 1
ATOM 951 C CA . LYS A 1 127 ? -29.584 -1.200 46.689 1.00 84.62 127 LYS A CA 1
ATOM 952 C C . LYS A 1 127 ? -31.017 -1.737 46.667 1.00 84.62 127 LYS A C 1
ATOM 954 O O . LYS A 1 127 ? -31.849 -1.284 47.451 1.00 84.62 127 LYS A O 1
ATOM 959 N N . GLN A 1 128 ? -31.324 -2.706 45.801 1.00 82.62 128 GLN A N 1
ATOM 960 C CA . GLN A 1 128 ? -32.643 -3.350 45.767 1.00 82.62 128 GLN A CA 1
ATOM 961 C C . GLN A 1 128 ? -32.932 -4.149 47.042 1.00 82.62 128 GLN A C 1
ATOM 963 O O . GLN A 1 128 ? -34.059 -4.127 47.538 1.00 82.62 128 GLN A O 1
ATOM 968 N N . ASP A 1 129 ? -31.937 -4.844 47.587 1.00 79.38 129 ASP A N 1
ATOM 969 C CA . ASP A 1 129 ? -32.100 -5.606 48.825 1.00 79.38 129 ASP A CA 1
ATOM 970 C C . ASP A 1 129 ? -32.262 -4.699 50.054 1.00 79.38 129 ASP A C 1
ATOM 972 O O . ASP A 1 129 ? -33.035 -5.032 50.957 1.00 79.38 129 ASP A O 1
ATOM 976 N N . LEU A 1 130 ? -31.633 -3.518 50.048 1.00 74.56 130 LEU A N 1
ATOM 977 C CA . LEU A 1 130 ? -31.857 -2.465 51.040 1.00 74.56 130 LEU A CA 1
ATOM 978 C C . LEU A 1 130 ? -33.222 -1.792 50.896 1.00 74.56 130 LEU A C 1
ATOM 980 O O . LEU A 1 130 ? -33.885 -1.576 51.902 1.00 74.56 130 LEU A O 1
ATOM 984 N N . ALA A 1 131 ? -33.704 -1.534 49.680 1.00 73.00 131 ALA A N 1
ATOM 985 C CA . ALA A 1 131 ? -35.049 -0.988 49.479 1.00 73.00 131 ALA A CA 1
ATOM 986 C C . ALA A 1 131 ? -36.140 -1.928 50.034 1.00 73.00 131 ALA A C 1
ATOM 988 O O . ALA A 1 131 ? -37.091 -1.478 50.668 1.00 73.00 131 ALA A O 1
ATOM 989 N N . LYS A 1 132 ? -35.962 -3.250 49.890 1.00 70.62 132 LYS A N 1
ATOM 990 C CA . LYS A 1 132 ? -36.815 -4.257 50.555 1.00 70.62 132 LYS A CA 1
ATOM 991 C C . LYS A 1 132 ? -36.649 -4.266 52.080 1.00 70.62 132 LYS A C 1
ATOM 993 O O . LYS A 1 132 ? -37.505 -4.790 52.785 1.00 70.62 132 LYS A O 1
ATOM 998 N N . ALA A 1 133 ? -35.527 -3.774 52.606 1.00 69.25 133 ALA A N 1
ATOM 999 C CA . ALA A 1 133 ? -35.328 -3.580 54.039 1.00 69.25 133 ALA A CA 1
ATOM 1000 C C . ALA A 1 133 ? -35.946 -2.258 54.533 1.00 69.25 133 ALA A C 1
ATOM 1002 O O . ALA A 1 133 ? -36.379 -2.209 55.676 1.00 69.25 133 ALA A O 1
ATOM 1003 N N . ASP A 1 134 ? -36.079 -1.224 53.699 1.00 65.81 134 ASP A N 1
ATOM 1004 C CA . ASP A 1 134 ? -36.781 0.021 54.053 1.00 65.81 134 ASP A CA 1
ATOM 1005 C C . ASP A 1 134 ? -38.296 -0.176 54.245 1.00 65.81 134 ASP A C 1
ATOM 1007 O O . ASP A 1 134 ? -38.912 0.548 55.031 1.00 65.81 134 ASP A O 1
ATOM 1011 N N . GLU A 1 135 ? -38.904 -1.214 53.651 1.00 67.31 135 GLU A N 1
ATOM 1012 C CA . GLU A 1 135 ? -40.258 -1.677 54.023 1.00 67.31 135 GLU A CA 1
ATOM 1013 C C . GLU A 1 135 ? -40.368 -1.989 55.533 1.00 67.31 135 GLU A C 1
ATOM 1015 O O . GLU A 1 135 ? -41.445 -1.899 56.123 1.00 67.31 135 GLU A O 1
ATOM 1020 N N . CYS A 1 136 ? -39.239 -2.264 56.196 1.00 74.25 136 CYS A N 1
ATOM 1021 C CA . CYS A 1 136 ? -39.147 -2.488 57.634 1.00 74.25 136 CYS A CA 1
ATOM 1022 C C . CYS A 1 136 ? -39.037 -1.215 58.479 1.00 74.25 136 CYS A C 1
ATOM 1024 O O . CYS A 1 136 ? -38.973 -1.309 59.704 1.00 74.25 136 CYS A O 1
ATOM 1026 N N . THR A 1 137 ? -39.059 -0.017 57.895 1.00 73.06 137 THR A N 1
ATOM 1027 C CA . THR A 1 137 ? -39.064 1.242 58.667 1.00 73.06 137 THR A CA 1
ATOM 1028 C C . THR A 1 137 ? -40.311 1.392 59.549 1.00 73.06 137 THR A C 1
ATOM 1030 O O . THR A 1 137 ? -40.243 2.005 60.615 1.00 73.06 137 THR A O 1
ATOM 1033 N N . ALA A 1 138 ? -41.433 0.768 59.170 1.00 73.81 138 ALA A N 1
ATOM 1034 C CA . ALA A 1 138 ? -42.652 0.708 59.979 1.00 73.81 138 ALA A CA 1
ATOM 1035 C C . ALA A 1 138 ? -42.577 -0.315 61.131 1.00 73.81 138 ALA A C 1
ATOM 1037 O O . ALA A 1 138 ? -43.370 -0.240 62.071 1.00 73.81 138 ALA A O 1
ATOM 1038 N N . TRP A 1 139 ? -41.630 -1.261 61.095 1.00 77.62 139 TRP A N 1
ATOM 1039 C CA . TRP A 1 139 ? -41.535 -2.343 62.078 1.00 77.62 139 TRP A CA 1
ATOM 1040 C C . TRP A 1 139 ? -41.253 -1.847 63.508 1.00 77.62 139 TRP A C 1
ATOM 1042 O O . TRP A 1 139 ? -42.003 -2.237 64.405 1.00 77.62 139 TRP A O 1
ATOM 1052 N N . PRO A 1 140 ? -40.275 -0.947 63.763 1.00 74.81 140 PRO A N 1
ATOM 1053 C CA . PRO A 1 140 ? -40.096 -0.360 65.088 1.00 74.81 140 PRO A CA 1
ATOM 1054 C C . PRO A 1 140 ? -41.358 0.347 65.578 1.00 74.81 140 PRO A C 1
ATOM 1056 O O . PRO A 1 140 ? -41.733 0.163 66.729 1.00 74.81 140 PRO A O 1
ATOM 1059 N N . VAL A 1 141 ? -42.056 1.085 64.704 1.00 76.12 141 VAL A N 1
ATOM 1060 C CA . VAL A 1 141 ? -43.318 1.752 65.058 1.00 76.12 141 VAL A CA 1
ATOM 1061 C C . VAL A 1 141 ? -44.337 0.716 65.520 1.00 76.12 141 VAL A C 1
ATOM 1063 O O . VAL A 1 141 ? -44.835 0.855 66.628 1.00 76.12 141 VAL A O 1
ATOM 1066 N N . MET A 1 142 ? -44.549 -0.371 64.766 1.00 75.56 142 MET A N 1
ATOM 1067 C CA . MET A 1 142 ? -45.452 -1.471 65.143 1.00 75.56 142 MET A CA 1
ATOM 1068 C C . MET A 1 142 ? -45.096 -2.154 66.473 1.00 75.56 142 MET A C 1
ATOM 1070 O O . MET A 1 142 ? -45.990 -2.672 67.138 1.00 75.56 142 MET A O 1
ATOM 1074 N N . GLN A 1 143 ? -43.819 -2.182 66.870 1.00 73.75 143 GLN A N 1
ATOM 1075 C CA . GLN A 1 143 ? -43.395 -2.766 68.149 1.00 73.75 143 GLN A CA 1
ATOM 1076 C C . GLN A 1 143 ? -43.733 -1.887 69.358 1.00 73.75 143 GLN A C 1
ATOM 1078 O O . GLN A 1 143 ? -43.919 -2.417 70.454 1.00 73.75 143 GLN A O 1
ATOM 1083 N N . VAL A 1 144 ? -43.790 -0.566 69.172 1.00 70.75 144 VAL A N 1
ATOM 1084 C CA . VAL A 1 144 ? -44.112 0.405 70.231 1.00 70.75 144 VAL A CA 1
ATOM 1085 C C . VAL A 1 144 ? -45.498 1.032 70.093 1.00 70.75 144 VAL A C 1
ATOM 1087 O O . VAL A 1 144 ? -45.899 1.764 71.000 1.00 70.75 144 VAL A O 1
ATOM 1090 N N . THR A 1 145 ? -46.262 0.740 69.030 1.00 69.56 145 THR A N 1
ATOM 1091 C CA . THR A 1 145 ? -47.667 1.151 68.951 1.00 69.56 145 THR A CA 1
ATOM 1092 C C . THR A 1 145 ? -48.397 0.572 70.158 1.00 69.56 145 THR A C 1
ATOM 1094 O O . THR A 1 145 ? -48.490 -0.643 70.331 1.00 69.56 145 THR A O 1
ATOM 1097 N N . SER A 1 146 ? -48.891 1.448 71.028 1.00 57.41 146 SER A N 1
ATOM 1098 C CA . SER A 1 146 ? -49.664 1.056 72.200 1.00 57.41 146 SER A CA 1
ATOM 1099 C C . SER A 1 146 ? -50.894 0.264 71.767 1.00 57.41 146 SER A C 1
ATOM 1101 O O . SER A 1 146 ? -51.566 0.680 70.821 1.00 57.41 146 SER A O 1
ATOM 1103 N N . ILE A 1 147 ? -51.196 -0.833 72.476 1.00 67.50 147 ILE A N 1
ATOM 1104 C CA . ILE A 1 147 ? -52.449 -1.589 72.329 1.00 67.50 147 ILE A CA 1
ATOM 1105 C C . ILE A 1 147 ? -53.584 -0.562 72.321 1.00 67.50 147 ILE A C 1
ATOM 1107 O O . ILE A 1 147 ? -53.729 0.158 73.315 1.00 67.50 147 ILE A O 1
ATOM 1111 N N . PRO A 1 148 ? -54.318 -0.409 71.209 1.00 62.53 148 PRO A N 1
ATOM 1112 C CA . PRO A 1 148 ? -55.257 0.684 71.117 1.00 62.53 148 PRO A CA 1
ATOM 1113 C C . PRO A 1 148 ? -56.368 0.468 72.149 1.00 62.53 148 PRO A C 1
ATOM 1115 O O . PRO A 1 148 ? -56.819 -0.654 72.388 1.00 62.53 148 PRO A O 1
ATOM 1118 N N . ASP A 1 149 ? -56.724 1.549 72.840 1.00 61.28 149 ASP A N 1
ATOM 1119 C CA . ASP A 1 149 ? -57.613 1.501 73.997 1.00 61.28 149 ASP A CA 1
ATOM 1120 C C . ASP A 1 149 ? -58.963 0.898 73.581 1.00 61.28 149 ASP A C 1
ATOM 1122 O O . ASP A 1 149 ? -59.460 1.223 72.498 1.00 61.28 149 ASP A O 1
ATOM 1126 N N . ALA A 1 150 ? -59.559 0.023 74.398 1.00 57.00 150 ALA A N 1
ATOM 1127 C CA . ALA A 1 150 ? -60.650 -0.880 73.987 1.00 57.00 150 ALA A CA 1
ATOM 1128 C C . ALA A 1 150 ? -61.855 -0.170 73.322 1.00 57.00 150 ALA A C 1
ATOM 1130 O O . ALA A 1 150 ? -62.558 -0.759 72.498 1.00 57.00 150 ALA A O 1
ATOM 1131 N N . GLY A 1 151 ? -62.072 1.112 73.640 1.00 58.94 151 GLY A N 1
ATOM 1132 C CA . GLY A 1 151 ? -63.114 1.956 73.045 1.00 58.94 151 GLY A CA 1
ATOM 1133 C C . GLY A 1 151 ? -62.824 2.490 71.633 1.00 58.94 151 GLY A C 1
ATOM 1134 O O . GLY A 1 151 ? -63.751 2.926 70.958 1.00 58.94 151 GLY A O 1
ATOM 1135 N N . SER A 1 152 ? -61.573 2.454 71.169 1.00 59.00 152 SER A N 1
ATOM 1136 C CA . SER A 1 152 ? -61.144 2.955 69.851 1.00 59.00 152 SER A CA 1
ATOM 1137 C C . SER A 1 152 ? -61.051 1.875 68.767 1.00 59.00 152 SER A C 1
ATOM 1139 O O . SER A 1 152 ? -60.986 2.205 67.585 1.00 59.00 152 SER A O 1
ATOM 1141 N N . VAL A 1 153 ? -61.077 0.597 69.161 1.00 61.44 153 VAL A N 1
ATOM 1142 C CA . VAL A 1 153 ? -60.786 -0.542 68.268 1.00 61.44 153 VAL A CA 1
ATOM 1143 C C . VAL A 1 153 ? -62.008 -1.349 67.869 1.00 61.44 153 VAL A C 1
ATOM 1145 O O . VAL A 1 153 ? -61.978 -2.115 66.910 1.00 61.44 153 VAL A O 1
ATOM 1148 N N . CYS A 1 154 ? -63.112 -1.177 68.591 1.00 69.50 154 CYS A N 1
ATOM 1149 C CA . CYS A 1 154 ? -64.380 -1.727 68.151 1.00 69.50 154 CYS A CA 1
ATOM 1150 C C . CYS A 1 154 ? -64.817 -0.950 66.904 1.00 69.50 154 CYS A C 1
ATOM 1152 O O . CYS A 1 154 ? -65.183 0.225 66.999 1.00 69.50 154 CYS A O 1
ATOM 1154 N N . LEU A 1 155 ? -64.756 -1.589 65.730 1.00 68.50 155 LEU A N 1
ATOM 1155 C CA . LEU A 1 155 ? -65.307 -1.022 64.502 1.00 68.50 155 LEU A CA 1
ATOM 1156 C C . LEU A 1 155 ? -66.757 -0.607 64.782 1.00 68.50 155 LEU A C 1
ATOM 1158 O O . LEU A 1 155 ? -67.503 -1.341 65.424 1.00 68.50 155 LEU A O 1
ATOM 1162 N N . LYS A 1 156 ? -67.191 0.571 64.325 1.00 79.75 156 LYS A N 1
ATOM 1163 C CA . LYS A 1 156 ? -68.604 0.944 64.484 1.00 79.75 156 LYS A CA 1
ATOM 1164 C C . LYS A 1 156 ? -69.478 -0.116 63.804 1.00 79.75 156 LYS A C 1
ATOM 1166 O O . LYS A 1 156 ? -69.148 -0.588 62.708 1.00 79.75 156 LYS A O 1
ATOM 1171 N N . THR A 1 157 ? -70.572 -0.497 64.459 1.00 77.31 157 THR A N 1
ATOM 1172 C CA . THR A 1 157 ? -71.571 -1.389 63.867 1.00 77.31 157 THR A CA 1
ATOM 1173 C C . THR A 1 157 ? -72.130 -0.744 62.603 1.00 77.31 157 THR A C 1
ATOM 1175 O O . THR A 1 157 ? -72.398 0.461 62.570 1.00 77.31 157 THR A O 1
ATOM 1178 N N . ALA A 1 158 ? -72.270 -1.526 61.536 1.00 81.25 158 ALA A N 1
ATOM 1179 C CA . ALA A 1 158 ? -72.929 -1.044 60.330 1.00 81.25 158 ALA A CA 1
ATOM 1180 C C . ALA A 1 158 ? -74.453 -0.985 60.552 1.00 81.25 158 ALA A C 1
ATOM 1182 O O . ALA A 1 158 ? -75.017 -1.743 61.344 1.00 81.25 158 ALA A O 1
ATOM 1183 N N . VAL A 1 159 ? -75.140 -0.062 59.871 1.00 83.31 159 VAL A N 1
ATOM 1184 C CA . VAL A 1 159 ? -76.602 0.078 59.987 1.00 83.31 159 VAL A CA 1
ATOM 1185 C C . VAL A 1 159 ? -77.267 -1.223 59.525 1.00 83.31 159 VAL A C 1
ATOM 1187 O O . VAL A 1 159 ? -77.118 -1.614 58.372 1.00 83.31 159 VAL A O 1
ATOM 1190 N N . GLY A 1 160 ? -77.992 -1.890 60.427 1.00 85.25 160 GLY A N 1
ATOM 1191 C CA . GLY A 1 160 ? -78.652 -3.173 60.152 1.00 85.25 160 GLY A CA 1
ATOM 1192 C C . GLY A 1 160 ? -77.761 -4.416 60.295 1.00 85.25 160 GLY A C 1
ATOM 1193 O O . GLY A 1 160 ? -78.213 -5.513 59.978 1.00 85.25 160 GLY A O 1
ATOM 1194 N N . GLU A 1 161 ? -76.522 -4.276 60.775 1.00 90.00 161 GLU A N 1
ATOM 1195 C CA . GLU A 1 161 ? -75.628 -5.407 61.050 1.00 90.00 161 GLU A CA 1
ATOM 1196 C C . GLU A 1 161 ? -76.134 -6.229 62.244 1.00 90.00 161 GLU A C 1
ATOM 1198 O O . GLU A 1 161 ? -76.456 -5.690 63.306 1.00 90.00 161 GLU A O 1
ATOM 1203 N N . THR A 1 162 ? -76.204 -7.552 62.085 1.00 91.12 162 THR A N 1
ATOM 1204 C CA . THR A 1 162 ? -76.516 -8.454 63.198 1.00 91.12 162 THR A CA 1
ATOM 1205 C C . THR A 1 162 ? -75.303 -8.607 64.113 1.00 91.12 162 THR A C 1
ATOM 1207 O O . THR A 1 162 ? -74.159 -8.438 63.692 1.00 91.12 162 THR A O 1
ATOM 1210 N N . TYR A 1 163 ? -75.532 -8.990 65.370 1.00 83.88 163 TYR A N 1
ATOM 1211 C CA . TYR A 1 163 ? -74.436 -9.265 66.302 1.00 83.88 163 TYR A CA 1
ATOM 1212 C C . TYR A 1 163 ? -73.465 -10.337 65.771 1.00 83.88 163 TYR A C 1
ATOM 1214 O O . TYR A 1 163 ? -72.254 -10.181 65.892 1.00 83.88 163 TYR A O 1
ATOM 1222 N N . GLU A 1 164 ? -73.979 -11.388 65.122 1.00 87.12 164 GLU A N 1
ATOM 1223 C CA . GLU A 1 164 ? -73.142 -12.425 64.502 1.00 87.12 164 GLU A CA 1
ATOM 1224 C C . GLU A 1 164 ? -72.257 -11.859 63.379 1.00 87.12 164 GLU A C 1
ATOM 1226 O O . GLU A 1 164 ? -71.059 -12.141 63.345 1.00 87.12 164 GLU A O 1
ATOM 1231 N N . ALA A 1 165 ? -72.823 -11.035 62.486 1.00 85.56 165 ALA A N 1
ATOM 1232 C CA . ALA A 1 165 ? -72.077 -10.403 61.398 1.00 85.56 165 ALA A CA 1
ATOM 1233 C C . ALA A 1 165 ? -70.978 -9.469 61.933 1.00 85.56 165 ALA A C 1
ATOM 1235 O O . ALA A 1 165 ? -69.842 -9.526 61.462 1.00 85.56 165 ALA A O 1
ATOM 1236 N N . TYR A 1 166 ? -71.288 -8.698 62.980 1.00 86.44 166 TYR A N 1
ATOM 1237 C CA . TYR A 1 166 ? -70.324 -7.839 63.663 1.00 86.44 166 TYR A CA 1
ATOM 1238 C C . TYR A 1 166 ? -69.155 -8.632 64.262 1.00 86.44 166 TYR A C 1
ATOM 1240 O O . TYR A 1 166 ? -67.994 -8.329 63.987 1.00 86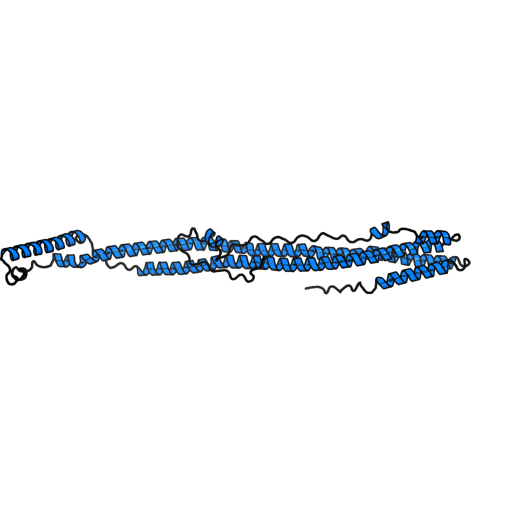.44 166 TYR A O 1
ATOM 1248 N N . VAL A 1 167 ? -69.437 -9.674 65.054 1.00 84.00 167 VAL A N 1
ATOM 1249 C CA . VAL A 1 167 ? -68.388 -10.481 65.704 1.00 84.00 167 VAL A CA 1
ATOM 1250 C C . VAL A 1 167 ? -67.523 -11.210 64.669 1.00 84.00 167 VAL A C 1
ATOM 1252 O O . VAL A 1 167 ? -66.309 -11.299 64.849 1.00 84.00 167 VAL A O 1
ATOM 1255 N N . ARG A 1 168 ? -68.111 -11.676 63.558 1.00 87.88 168 ARG A N 1
ATOM 1256 C CA . ARG A 1 168 ? -67.372 -12.290 62.443 1.00 87.88 168 ARG A CA 1
ATOM 1257 C C . ARG A 1 168 ? -66.426 -11.296 61.765 1.00 87.88 168 ARG A C 1
ATOM 1259 O O . ARG A 1 168 ? -65.244 -11.596 61.638 1.00 87.88 168 ARG A O 1
ATOM 1266 N N . ARG A 1 169 ? -66.909 -10.097 61.423 1.00 88.12 169 ARG A N 1
ATOM 1267 C CA . ARG A 1 169 ? -66.093 -9.018 60.842 1.00 88.12 169 ARG A CA 1
ATOM 1268 C C . ARG A 1 169 ? -64.959 -8.588 61.774 1.00 88.12 169 ARG A C 1
ATOM 1270 O O . ARG A 1 169 ? -63.847 -8.344 61.319 1.00 88.12 169 ARG A O 1
ATOM 1277 N N . MET A 1 170 ? -65.223 -8.518 63.080 1.00 85.81 170 MET A N 1
ATOM 1278 C CA . MET A 1 170 ? -64.190 -8.221 64.076 1.00 85.81 170 MET A CA 1
ATOM 1279 C C . MET A 1 170 ? -63.129 -9.321 64.147 1.00 85.81 170 MET A C 1
ATOM 1281 O O . MET A 1 170 ? -61.948 -9.004 64.252 1.00 85.81 170 MET A O 1
ATOM 1285 N N . LYS A 1 171 ? -63.524 -10.599 64.071 1.00 88.50 171 LYS A N 1
ATOM 1286 C CA . LYS A 1 171 ? -62.571 -11.711 63.995 1.00 88.50 171 LYS A CA 1
ATOM 1287 C C . LYS A 1 171 ? -61.680 -11.593 62.756 1.00 88.50 171 LYS A C 1
ATOM 1289 O O . LYS A 1 171 ? -60.467 -11.643 62.897 1.00 88.50 171 LYS A O 1
ATOM 1294 N N . GLU A 1 172 ? -62.279 -11.404 61.583 1.00 89.06 172 GLU A N 1
ATOM 1295 C CA . GLU A 1 172 ? -61.548 -11.255 60.317 1.00 89.06 172 GLU A CA 1
ATOM 1296 C C . GLU A 1 172 ? -60.575 -10.068 60.365 1.00 89.06 172 GLU A C 1
ATOM 1298 O O . GLU A 1 172 ? -59.414 -10.211 60.004 1.00 89.06 172 GLU A O 1
ATOM 1303 N N . HIS A 1 173 ? -61.006 -8.924 60.907 1.00 85.00 173 HIS A N 1
ATOM 1304 C CA . HIS A 1 173 ? -60.143 -7.755 61.078 1.00 85.00 173 HIS A CA 1
ATOM 1305 C C . HIS A 1 173 ? -58.895 -8.052 61.923 1.00 85.00 173 HIS A C 1
ATOM 1307 O O . HIS A 1 173 ? -57.789 -7.669 61.551 1.00 85.00 173 HIS A O 1
ATOM 1313 N N . TRP A 1 174 ? -59.058 -8.732 63.059 1.00 85.62 174 TRP A N 1
ATOM 1314 C CA . TRP A 1 174 ? -57.937 -9.047 63.944 1.00 85.62 174 TRP A CA 1
ATOM 1315 C C . TRP A 1 174 ? -57.046 -10.168 63.418 1.00 85.62 174 TRP A C 1
ATOM 1317 O O . TRP A 1 174 ? -55.836 -10.119 63.636 1.00 85.62 174 TRP A O 1
ATOM 1327 N N . ASP A 1 175 ? -57.619 -11.143 62.710 1.00 89.12 175 ASP A N 1
ATOM 1328 C CA . ASP A 1 175 ? -56.849 -12.159 61.992 1.00 89.12 175 ASP A CA 1
ATOM 1329 C C . ASP A 1 175 ? -55.974 -11.494 60.904 1.00 89.12 175 ASP A C 1
ATOM 1331 O O . ASP A 1 175 ? -54.796 -11.837 60.768 1.00 89.12 175 ASP A O 1
ATOM 1335 N N . ASP A 1 176 ? -56.501 -10.494 60.186 1.00 84.94 176 ASP A N 1
ATOM 1336 C CA . ASP A 1 176 ? -55.757 -9.704 59.196 1.00 84.94 176 ASP A CA 1
ATOM 1337 C C . ASP A 1 176 ? -54.641 -8.864 59.839 1.00 84.94 176 ASP A C 1
ATOM 1339 O O . ASP A 1 176 ? -53.507 -8.870 59.357 1.00 84.94 176 ASP A O 1
ATOM 1343 N N . GLU A 1 177 ? -54.924 -8.144 60.929 1.00 83.19 177 GLU A N 1
ATOM 1344 C CA . GLU A 1 177 ? -53.914 -7.341 61.637 1.00 83.19 177 GLU A CA 1
ATOM 1345 C C . GLU A 1 177 ? -52.803 -8.212 62.242 1.00 83.19 177 GLU A C 1
ATOM 1347 O O . GLU A 1 177 ? -51.621 -7.869 62.140 1.00 83.19 177 GLU A O 1
ATOM 1352 N N . LEU A 1 178 ? -53.154 -9.373 62.808 1.00 86.38 178 LEU A N 1
ATOM 1353 C CA . LEU A 1 178 ? -52.179 -10.349 63.294 1.00 86.38 178 LEU A CA 1
ATOM 1354 C C . LEU A 1 178 ? -51.321 -10.885 62.144 1.00 86.38 178 LEU A C 1
ATOM 1356 O O . LEU A 1 178 ? -50.096 -10.896 62.256 1.00 86.38 178 LEU A O 1
ATOM 1360 N N . SER A 1 179 ? -51.942 -11.253 61.021 1.00 87.38 179 SER A N 1
ATOM 1361 C CA . SER A 1 179 ? -51.228 -11.732 59.833 1.00 87.38 179 SER A CA 1
ATOM 1362 C C . SER A 1 179 ? -50.256 -10.677 59.292 1.00 87.38 179 SER A C 1
ATOM 1364 O O . SER A 1 179 ? -49.114 -10.998 58.957 1.00 87.38 179 SER A O 1
ATOM 1366 N N . LYS A 1 180 ? -50.657 -9.396 59.263 1.00 82.81 180 LYS A N 1
ATOM 1367 C CA . LYS A 1 180 ? -49.768 -8.278 58.898 1.00 82.81 180 LYS A CA 1
ATOM 1368 C C . LYS A 1 180 ? -48.595 -8.149 59.866 1.00 82.81 180 LYS A C 1
ATOM 1370 O O . LYS A 1 180 ? -47.458 -8.017 59.416 1.00 82.81 180 LYS A O 1
ATOM 1375 N N . TYR A 1 181 ? -48.847 -8.204 61.175 1.00 85.06 181 TYR A N 1
ATOM 1376 C CA . TYR A 1 181 ? -47.796 -8.134 62.191 1.00 85.06 181 TYR A CA 1
ATOM 1377 C C . TYR A 1 181 ? -46.807 -9.299 62.075 1.00 85.06 181 TYR A C 1
ATOM 1379 O O . TYR A 1 181 ? -45.601 -9.071 62.090 1.00 85.06 181 TYR A O 1
ATOM 1387 N N . GLU A 1 182 ? -47.286 -10.535 61.932 1.00 86.44 182 GLU A N 1
ATOM 1388 C CA . GLU A 1 182 ? -46.434 -11.722 61.800 1.00 86.44 182 GLU A CA 1
ATOM 1389 C C . GLU A 1 182 ? -45.614 -11.699 60.508 1.00 86.44 182 GLU A C 1
ATOM 1391 O O . GLU A 1 182 ? -44.416 -11.988 60.539 1.00 86.44 182 GLU A O 1
ATOM 1396 N N . SER A 1 183 ? -46.222 -11.274 59.397 1.00 82.75 183 SER A N 1
ATOM 1397 C CA . SER A 1 183 ? -45.529 -11.075 58.122 1.00 82.75 183 SER A CA 1
ATOM 1398 C C . SER A 1 183 ? -44.432 -10.012 58.235 1.00 82.75 183 SER A C 1
ATOM 1400 O O . SER A 1 183 ? -43.297 -10.236 57.802 1.00 82.75 183 SER A O 1
ATOM 1402 N N . MET A 1 184 ? -44.733 -8.871 58.864 1.00 80.44 184 MET A N 1
ATOM 1403 C CA . MET A 1 184 ? -43.757 -7.803 59.097 1.00 80.44 184 MET A CA 1
ATOM 1404 C C . MET A 1 184 ? -42.641 -8.278 60.037 1.00 80.44 184 MET A C 1
ATOM 1406 O O . MET A 1 184 ? -41.462 -8.083 59.754 1.00 80.44 184 MET A O 1
ATOM 1410 N N . LYS A 1 185 ? -42.986 -8.992 61.115 1.00 83.62 185 LYS A N 1
ATOM 1411 C CA . LYS A 1 185 ? -42.036 -9.572 62.073 1.00 83.62 185 LYS A CA 1
ATOM 1412 C C . LYS A 1 185 ? -41.059 -10.514 61.393 1.00 83.62 185 LYS A C 1
ATOM 1414 O O . LYS A 1 185 ? -39.854 -10.345 61.549 1.00 83.62 185 LYS A O 1
ATOM 1419 N N . ALA A 1 186 ? -41.570 -11.481 60.635 1.00 81.50 186 ALA A N 1
ATOM 1420 C CA . ALA A 1 186 ? -40.753 -12.451 59.917 1.00 81.50 186 ALA A CA 1
ATOM 1421 C C . ALA A 1 186 ? -39.806 -11.771 58.914 1.00 81.50 186 ALA A C 1
ATOM 1423 O O . ALA A 1 186 ? -38.668 -12.207 58.748 1.00 81.50 186 ALA A O 1
ATOM 1424 N N . SER A 1 187 ? -40.255 -10.678 58.291 1.00 74.69 187 SER A N 1
ATOM 1425 C CA . SER A 1 187 ? -39.496 -9.955 57.266 1.00 74.69 187 SER A CA 1
ATOM 1426 C C . SER A 1 187 ? -38.462 -8.973 57.840 1.00 74.69 187 SER A C 1
ATOM 1428 O O . SER A 1 187 ? -37.448 -8.711 57.187 1.00 74.69 187 SER A O 1
ATOM 1430 N N . CYS A 1 188 ? -38.687 -8.457 59.057 1.00 82.06 188 CYS A N 1
ATOM 1431 C CA . CYS A 1 188 ? -37.995 -7.275 59.584 1.00 82.06 188 CYS A CA 1
ATOM 1432 C C . CYS A 1 188 ? -37.278 -7.459 60.926 1.00 82.06 188 CYS A C 1
ATOM 1434 O O . CYS A 1 188 ? -36.427 -6.642 61.268 1.00 82.06 188 CYS A O 1
ATOM 1436 N N . SER A 1 189 ? -37.554 -8.517 61.699 1.00 75.06 189 SER A N 1
ATOM 1437 C CA . SER A 1 189 ? -37.044 -8.636 63.076 1.00 75.06 189 SER A CA 1
ATOM 1438 C C . SER A 1 189 ? -35.524 -8.813 63.206 1.00 75.06 189 SER A C 1
ATOM 1440 O O . SER A 1 189 ? -35.007 -8.758 64.318 1.00 75.06 189 SER A O 1
ATOM 1442 N N . THR A 1 190 ? -34.812 -9.068 62.106 1.00 68.19 190 THR A N 1
ATOM 1443 C CA . THR A 1 190 ? -33.353 -9.293 62.078 1.00 68.19 190 THR A CA 1
ATOM 1444 C C . THR A 1 190 ? -32.601 -8.360 61.125 1.00 68.19 190 THR A C 1
ATOM 1446 O O . THR A 1 190 ? -31.372 -8.408 61.080 1.00 68.19 190 THR A O 1
ATOM 1449 N N . LYS A 1 191 ? -33.303 -7.499 60.376 1.00 66.12 191 LYS A N 1
ATOM 1450 C CA . LYS A 1 191 ? -32.685 -6.593 59.402 1.00 66.12 191 LYS A CA 1
ATOM 1451 C C . LYS A 1 191 ? -32.387 -5.247 60.059 1.00 66.12 191 LYS A C 1
ATOM 1453 O O . LYS A 1 191 ? -33.292 -4.579 60.550 1.00 66.12 191 LYS A O 1
ATOM 1458 N N . ALA A 1 192 ? -31.120 -4.839 60.066 1.00 60.66 192 ALA A N 1
ATOM 1459 C CA . ALA A 1 192 ? -30.767 -3.460 60.381 1.00 60.66 192 ALA A CA 1
ATOM 1460 C C . ALA A 1 192 ? -31.230 -2.550 59.231 1.00 60.66 192 ALA A C 1
ATOM 1462 O O . ALA A 1 192 ? -31.023 -2.890 58.066 1.00 60.66 192 ALA A O 1
ATOM 1463 N N . ILE A 1 193 ? -31.838 -1.405 59.553 1.00 60.31 193 ILE A N 1
ATOM 1464 C CA . ILE A 1 193 ? -32.112 -0.344 58.575 1.00 60.31 193 ILE A CA 1
ATOM 1465 C C . ILE A 1 193 ? -30.753 0.269 58.227 1.00 60.31 193 ILE A C 1
ATOM 1467 O O . ILE A 1 193 ? -30.203 1.058 58.998 1.00 60.31 193 ILE A O 1
ATOM 1471 N N . ALA A 1 194 ? -30.157 -0.180 57.129 1.00 59.31 194 ALA A N 1
ATOM 1472 C CA . ALA A 1 194 ? -28.928 0.402 56.610 1.00 59.31 194 ALA A CA 1
ATOM 1473 C C . ALA A 1 194 ? -29.265 1.623 55.733 1.00 59.31 194 ALA A C 1
ATOM 1475 O O . ALA A 1 194 ? -30.336 1.661 55.129 1.00 59.31 194 ALA A O 1
ATOM 1476 N N . PRO A 1 195 ? -28.391 2.645 55.687 1.00 63.28 195 PRO A N 1
ATOM 1477 C CA . PRO A 1 195 ? -28.589 3.794 54.809 1.00 63.28 195 PRO A CA 1
ATOM 1478 C C . PRO A 1 195 ? -28.667 3.344 53.345 1.00 63.28 195 PRO A C 1
ATOM 1480 O O . PRO A 1 195 ? -28.012 2.377 52.962 1.00 63.28 195 PRO A O 1
ATOM 1483 N N . ALA A 1 196 ? -29.456 4.056 52.535 1.00 67.75 196 ALA A N 1
ATOM 1484 C CA . ALA A 1 196 ? -29.597 3.766 51.111 1.00 67.75 196 ALA A CA 1
ATOM 1485 C C . ALA A 1 196 ? -28.223 3.708 50.417 1.00 67.75 196 ALA A C 1
ATOM 1487 O O . ALA A 1 196 ? -27.433 4.648 50.521 1.00 67.75 196 ALA A O 1
ATOM 1488 N N . GLU A 1 197 ? -27.956 2.614 49.701 1.00 77.38 197 GLU A N 1
ATOM 1489 C CA . GLU A 1 197 ? -26.749 2.465 48.881 1.00 77.38 197 GLU A CA 1
ATOM 1490 C C . GLU A 1 197 ? -26.805 3.450 47.702 1.00 77.38 197 GLU A C 1
ATOM 1492 O O . GLU A 1 197 ? -27.782 3.484 46.938 1.00 77.38 197 GLU A O 1
ATOM 1497 N N . ASP A 1 198 ? -25.758 4.259 47.553 1.00 87.81 198 ASP A N 1
ATOM 1498 C CA . ASP A 1 198 ? -25.587 5.180 46.433 1.00 87.81 198 ASP A CA 1
ATOM 1499 C C . ASP A 1 198 ? -24.622 4.584 45.398 1.00 87.81 198 ASP A C 1
ATOM 1501 O O . ASP A 1 198 ? -23.414 4.547 45.619 1.00 87.81 198 ASP A O 1
ATOM 1505 N N . CYS A 1 199 ? -25.164 4.153 44.255 1.00 94.38 199 CYS A N 1
ATOM 1506 C CA . CYS A 1 199 ? -24.401 3.572 43.143 1.00 94.38 199 CYS A CA 1
ATOM 1507 C C . CYS A 1 199 ? -23.860 4.611 42.145 1.00 94.38 199 CYS A C 1
ATOM 1509 O O . CYS A 1 199 ? -23.294 4.241 41.114 1.00 94.38 199 CYS A O 1
ATOM 1511 N N . SER A 1 200 ? -24.007 5.915 42.424 1.00 94.38 200 SER A N 1
ATOM 1512 C CA . SER A 1 200 ? -23.592 6.990 41.504 1.00 94.38 200 SER A CA 1
ATOM 1513 C C . SER A 1 200 ? -22.102 6.921 41.146 1.00 94.38 200 SER A C 1
ATOM 1515 O O . SER A 1 200 ? -21.686 7.329 40.056 1.00 94.38 200 SER A O 1
ATOM 1517 N N . LYS A 1 201 ? -21.273 6.395 42.056 1.00 94.69 201 LYS A N 1
ATOM 1518 C CA . LYS A 1 201 ? -19.835 6.215 41.839 1.00 94.69 201 LYS A CA 1
ATOM 1519 C C . LYS A 1 201 ? -19.555 5.125 40.803 1.00 94.69 201 LYS A C 1
ATOM 1521 O O . LYS A 1 201 ? -18.739 5.346 39.909 1.00 94.69 201 LYS A O 1
ATOM 1526 N N . GLU A 1 202 ? -20.208 3.973 40.910 1.00 96.19 202 GLU A N 1
ATOM 1527 C CA . GLU A 1 202 ? -20.082 2.844 39.985 1.00 96.19 202 GLU A CA 1
ATOM 1528 C C . GLU A 1 202 ? -20.643 3.201 38.604 1.00 96.19 202 GLU A C 1
ATOM 1530 O O . GLU A 1 202 ? -20.011 2.881 37.598 1.00 96.19 202 GLU A O 1
ATOM 1535 N N . GLU A 1 203 ? -21.764 3.929 38.547 1.00 96.00 203 GLU A N 1
ATOM 1536 C CA . GLU A 1 203 ? -22.332 4.462 37.300 1.00 96.00 203 GLU A CA 1
ATOM 1537 C C . GLU A 1 203 ? -21.341 5.395 36.594 1.00 96.00 203 GLU A C 1
ATOM 1539 O O . GLU A 1 203 ? -20.999 5.190 35.425 1.00 96.00 203 GLU A O 1
ATOM 1544 N N . THR A 1 204 ? -20.810 6.382 37.325 1.00 96.31 204 THR A N 1
ATOM 1545 C CA . THR A 1 204 ? -19.796 7.313 36.803 1.00 96.31 204 THR A CA 1
ATOM 1546 C C . THR A 1 204 ? -18.529 6.568 36.378 1.00 96.31 204 THR A C 1
ATOM 1548 O O . THR A 1 204 ? -17.927 6.890 35.353 1.00 96.31 204 THR A O 1
ATOM 1551 N N . GLY A 1 205 ? -18.124 5.550 37.142 1.00 94.88 205 GLY A N 1
ATOM 1552 C CA . GLY A 1 205 ? -16.979 4.699 36.833 1.00 94.88 205 GLY A CA 1
ATOM 1553 C C . GLY A 1 205 ? -17.161 3.913 35.535 1.00 94.88 205 GLY A C 1
ATOM 1554 O O . GLY A 1 205 ? -16.248 3.888 34.709 1.00 94.88 205 GLY A O 1
ATOM 1555 N N . LEU A 1 206 ? -18.337 3.317 35.321 1.00 96.44 206 LEU A N 1
ATOM 1556 C CA . LEU A 1 206 ? -18.664 2.597 34.091 1.00 96.44 206 LEU A CA 1
ATOM 1557 C C . LEU A 1 206 ? -18.686 3.531 32.877 1.00 96.44 206 LEU A C 1
ATOM 1559 O O . LEU A 1 206 ? -18.088 3.194 31.854 1.00 96.44 206 LEU A O 1
ATOM 1563 N N . GLU A 1 207 ? -19.336 4.693 32.975 1.00 96.00 207 GLU A N 1
ATOM 1564 C CA . GLU A 1 207 ? -19.411 5.634 31.848 1.00 96.00 207 GLU A CA 1
ATOM 1565 C C . GLU A 1 207 ? -18.033 6.220 31.515 1.00 96.00 207 GLU A C 1
ATOM 1567 O O . GLU A 1 207 ? -17.639 6.255 30.349 1.00 96.00 207 GLU A O 1
ATOM 1572 N N . SER A 1 208 ? -17.245 6.582 32.534 1.00 96.38 208 SER A N 1
ATOM 1573 C CA . SER A 1 208 ? -15.851 7.004 32.354 1.00 96.38 208 SER A CA 1
ATOM 1574 C C . SER A 1 208 ? -15.030 5.921 31.650 1.00 96.38 208 SER A C 1
ATOM 1576 O O . SER A 1 208 ? -14.329 6.199 30.674 1.00 96.38 208 SER A O 1
ATOM 1578 N N . LYS A 1 209 ? -15.177 4.657 32.074 1.00 97.06 209 LYS A N 1
ATOM 1579 C CA . LYS A 1 209 ? -14.435 3.550 31.468 1.00 97.06 209 LYS A CA 1
ATOM 1580 C C . LYS A 1 209 ? -14.868 3.269 30.033 1.00 97.06 209 LYS A C 1
ATOM 1582 O O . LYS A 1 209 ? -14.028 2.979 29.187 1.00 97.06 209 LYS A O 1
ATOM 1587 N N . LYS A 1 210 ? -16.159 3.386 29.733 1.00 96.81 210 LYS A N 1
ATOM 1588 C CA . LYS A 1 210 ? -16.685 3.270 28.371 1.00 96.81 210 LYS A CA 1
ATOM 1589 C C . LYS A 1 210 ? -16.085 4.337 27.451 1.00 96.81 210 LYS A C 1
ATOM 1591 O O . LYS A 1 210 ? -15.573 3.980 26.395 1.00 96.81 210 LYS A O 1
ATOM 1596 N N . LEU A 1 211 ? -16.070 5.605 27.875 1.00 96.38 211 LEU A N 1
ATOM 1597 C CA . LEU A 1 211 ? -15.456 6.702 27.113 1.00 96.38 211 LEU A CA 1
ATOM 1598 C C . LEU A 1 211 ? -13.957 6.475 26.877 1.00 96.38 211 LEU A C 1
ATOM 1600 O O . LEU A 1 211 ? -13.463 6.693 25.770 1.00 96.38 211 LEU A O 1
ATOM 1604 N N . GLU A 1 212 ? -13.236 5.997 27.894 1.00 96.62 212 GLU A N 1
ATOM 1605 C CA . GLU A 1 212 ? -11.828 5.614 27.766 1.00 96.62 212 GLU A CA 1
ATOM 1606 C C . GLU A 1 212 ? -11.650 4.516 26.704 1.00 96.62 212 GLU A C 1
ATOM 1608 O O . GLU A 1 212 ? -10.837 4.662 25.788 1.00 96.62 212 GLU A O 1
ATOM 1613 N N . CYS A 1 213 ? -12.444 3.442 26.777 1.00 96.94 213 CYS A N 1
ATOM 1614 C CA . CYS A 1 213 ? -12.349 2.326 25.839 1.00 96.94 213 CYS A CA 1
ATOM 1615 C C . CYS A 1 213 ? -12.762 2.695 24.415 1.00 96.94 213 CYS A C 1
ATOM 1617 O O . CYS A 1 213 ? -12.162 2.183 23.473 1.00 96.94 213 CYS A O 1
ATOM 1619 N N . ASP A 1 214 ? -13.721 3.602 24.237 1.00 95.94 214 ASP A N 1
ATOM 1620 C CA . ASP A 1 214 ? -14.096 4.126 22.921 1.00 95.94 214 ASP A CA 1
ATOM 1621 C C . ASP A 1 214 ? -12.956 4.973 22.317 1.00 95.94 214 ASP A C 1
ATOM 1623 O O . ASP A 1 214 ? -12.671 4.883 21.119 1.00 95.94 214 ASP A O 1
ATOM 1627 N N . GLY A 1 215 ? -12.216 5.724 23.143 1.00 94.38 215 GLY A N 1
ATOM 1628 C CA . GLY A 1 215 ? -10.993 6.419 22.723 1.00 94.38 215 GLY A CA 1
ATOM 1629 C C . GLY A 1 215 ? -9.861 5.465 22.312 1.00 94.38 215 GLY A C 1
ATOM 1630 O O . GLY A 1 215 ? -9.199 5.673 21.286 1.00 94.38 215 GLY A O 1
ATOM 1631 N N . VAL A 1 216 ? -9.662 4.385 23.077 1.00 95.62 216 VAL A N 1
ATOM 1632 C CA . VAL A 1 216 ? -8.706 3.316 22.736 1.00 95.62 216 VAL A CA 1
ATOM 1633 C C . VAL A 1 216 ? -9.120 2.613 21.442 1.00 95.62 216 VAL A C 1
ATOM 1635 O O . VAL A 1 216 ? -8.273 2.426 20.568 1.00 95.62 216 VAL A O 1
ATOM 1638 N N . GLN A 1 217 ? -10.408 2.296 21.280 1.00 95.44 217 GLN A N 1
ATOM 1639 C CA . GLN A 1 217 ? -10.958 1.706 20.060 1.00 95.44 217 GLN A CA 1
ATOM 1640 C C . GLN A 1 217 ? -10.677 2.595 18.846 1.00 95.44 217 GLN A C 1
ATOM 1642 O O . GLN A 1 217 ? -10.134 2.113 17.857 1.00 95.44 217 GLN A O 1
ATOM 1647 N N . SER A 1 218 ? -10.970 3.898 18.921 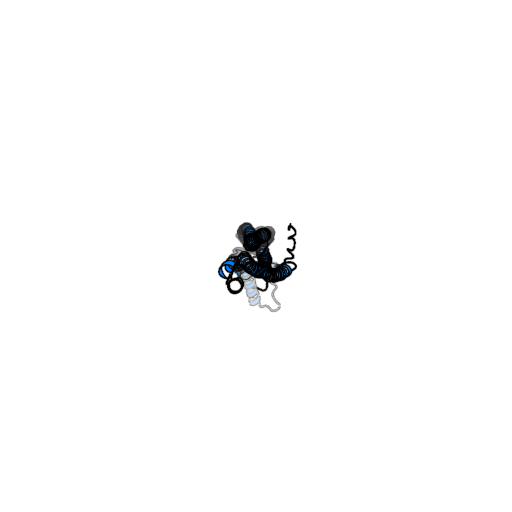1.00 93.75 218 SER A N 1
ATOM 1648 C CA . SER A 1 218 ? -10.735 4.806 17.790 1.00 93.75 218 SER A CA 1
ATOM 1649 C C . SER A 1 218 ? -9.255 4.882 17.402 1.00 93.75 218 SER A C 1
ATOM 1651 O O . SER A 1 218 ? -8.921 4.915 16.218 1.00 93.75 218 SER A O 1
ATOM 1653 N N . THR A 1 219 ? -8.346 4.870 18.381 1.00 91.88 219 THR A N 1
ATOM 1654 C CA . THR A 1 219 ? -6.898 4.863 18.113 1.00 91.88 219 THR A CA 1
ATOM 1655 C C . THR A 1 219 ? -6.461 3.556 17.450 1.00 91.88 219 THR A C 1
ATOM 1657 O O . THR A 1 219 ? -5.687 3.572 16.492 1.00 91.88 219 THR A O 1
ATOM 1660 N N . PHE A 1 220 ? -6.980 2.432 17.943 1.00 94.06 220 PHE A N 1
ATOM 1661 C CA . PHE A 1 220 ? -6.738 1.099 17.406 1.00 94.06 220 PHE A CA 1
ATOM 1662 C C . PHE A 1 220 ? -7.212 0.969 15.948 1.00 94.06 220 PHE A C 1
ATOM 1664 O O . PHE A 1 220 ? -6.426 0.615 15.070 1.00 94.06 220 PHE A O 1
ATOM 1671 N N . GLU A 1 221 ? -8.462 1.341 15.672 1.00 94.06 221 GLU A N 1
ATOM 1672 C CA . GLU A 1 221 ? -9.060 1.306 14.334 1.00 94.06 221 GLU A CA 1
ATOM 1673 C C . GLU A 1 221 ? -8.344 2.243 13.358 1.00 94.06 221 GLU A C 1
ATOM 1675 O O . GLU A 1 221 ? -8.058 1.869 12.218 1.00 94.06 221 GLU A O 1
ATOM 1680 N N . ARG A 1 222 ? -7.964 3.444 13.811 1.00 92.19 222 ARG A N 1
ATOM 1681 C CA . ARG A 1 222 ? -7.185 4.379 12.992 1.00 92.19 222 ARG A CA 1
ATOM 1682 C C . ARG A 1 222 ? -5.866 3.774 12.524 1.00 92.19 222 ARG A C 1
ATOM 1684 O O . ARG A 1 222 ? -5.487 4.005 11.381 1.00 92.19 222 ARG A O 1
ATOM 1691 N N . GLY A 1 223 ? -5.206 2.969 13.357 1.00 92.12 223 GLY A N 1
ATOM 1692 C CA . GLY A 1 223 ? -3.984 2.262 12.972 1.00 92.12 223 GLY A CA 1
ATOM 1693 C C . GLY A 1 223 ? -4.179 1.357 11.750 1.00 92.12 223 GLY A C 1
ATOM 1694 O O . GLY A 1 223 ? -3.359 1.388 10.830 1.00 92.12 223 GLY A O 1
ATOM 1695 N N . PHE A 1 224 ? -5.290 0.616 11.693 1.00 92.75 224 PHE A N 1
ATOM 1696 C CA . PHE A 1 224 ? -5.645 -0.200 10.528 1.00 92.75 224 PHE A CA 1
ATOM 1697 C C . PHE A 1 224 ? -5.959 0.649 9.295 1.00 92.75 224 PHE A C 1
ATOM 1699 O O . PHE A 1 224 ? -5.470 0.352 8.202 1.00 92.75 224 PHE A O 1
ATOM 1706 N N . CYS A 1 225 ? -6.733 1.728 9.459 1.00 92.69 225 CYS A N 1
ATOM 1707 C CA . CYS A 1 225 ? -7.022 2.640 8.353 1.00 92.69 225 CYS A CA 1
ATOM 1708 C C . CYS A 1 225 ? -5.736 3.247 7.778 1.00 92.69 225 CYS A C 1
ATOM 1710 O O . CYS A 1 225 ? -5.542 3.246 6.562 1.00 92.69 225 CYS A O 1
ATOM 1712 N N . ASP A 1 226 ? -4.831 3.720 8.636 1.00 90.81 226 ASP A N 1
ATOM 1713 C CA . ASP A 1 226 ? -3.557 4.304 8.225 1.00 90.81 226 ASP A CA 1
ATOM 1714 C C . ASP A 1 226 ? -2.699 3.280 7.477 1.00 90.81 226 ASP A C 1
ATOM 1716 O O . ASP A 1 226 ? -2.165 3.589 6.409 1.00 90.81 226 ASP A O 1
ATOM 1720 N N . GLN A 1 227 ? -2.619 2.044 7.977 1.00 91.38 227 GLN A N 1
ATOM 1721 C CA . GLN A 1 227 ? -1.903 0.961 7.307 1.00 91.38 227 GLN A CA 1
ATOM 1722 C C . GLN A 1 227 ? -2.473 0.687 5.907 1.00 91.38 227 GLN A C 1
ATOM 1724 O O . GLN A 1 227 ? -1.713 0.610 4.936 1.00 91.38 227 GLN A O 1
ATOM 1729 N N . ALA A 1 228 ? -3.799 0.587 5.778 1.00 91.44 228 ALA A N 1
ATOM 1730 C CA . ALA A 1 228 ? -4.465 0.364 4.498 1.00 91.44 228 ALA A CA 1
ATOM 1731 C C . ALA A 1 228 ? -4.243 1.530 3.518 1.00 91.44 228 ALA A C 1
ATOM 1733 O O . ALA A 1 228 ? -3.966 1.312 2.335 1.00 91.44 228 ALA A O 1
ATOM 1734 N N . VAL A 1 229 ? -4.300 2.778 3.996 1.00 91.31 229 VAL A N 1
ATOM 1735 C CA . VAL A 1 229 ? -4.010 3.971 3.186 1.00 91.31 229 VAL A CA 1
ATOM 1736 C C . VAL A 1 229 ? -2.562 3.963 2.696 1.00 91.31 229 VAL A C 1
ATOM 1738 O O . VAL A 1 229 ? -2.319 4.216 1.514 1.00 91.31 229 VAL A O 1
ATOM 1741 N N . GLN A 1 230 ? -1.592 3.650 3.560 1.00 91.69 230 GLN A N 1
ATOM 1742 C CA . GLN A 1 230 ? -0.180 3.602 3.166 1.00 91.69 230 GLN A CA 1
ATOM 1743 C C . GLN A 1 230 ? 0.103 2.469 2.175 1.00 91.69 230 GLN A C 1
ATOM 1745 O O . GLN A 1 230 ? 0.819 2.694 1.197 1.00 91.69 230 GLN A O 1
ATOM 1750 N N . ALA A 1 231 ? -0.487 1.287 2.375 1.00 92.12 231 ALA A N 1
ATOM 1751 C CA . ALA A 1 231 ? -0.357 0.166 1.446 1.00 92.12 231 ALA A CA 1
ATOM 1752 C C . ALA A 1 231 ? -0.918 0.516 0.056 1.00 92.12 231 ALA A C 1
ATOM 1754 O O . ALA A 1 231 ? -0.228 0.344 -0.951 1.00 92.12 231 ALA A O 1
ATOM 1755 N N . ASN A 1 232 ? -2.115 1.108 -0.002 1.00 91.50 232 ASN A N 1
ATOM 1756 C CA . ASN A 1 232 ? -2.722 1.557 -1.258 1.00 91.50 232 ASN A CA 1
ATOM 1757 C C . ASN A 1 232 ? -1.904 2.657 -1.943 1.00 91.50 232 ASN A C 1
ATOM 1759 O O . ASN A 1 232 ? -1.693 2.622 -3.155 1.00 91.50 232 ASN A O 1
ATOM 1763 N N . LYS A 1 233 ? -1.393 3.627 -1.177 1.00 92.81 233 LYS A N 1
ATOM 1764 C CA . LYS A 1 233 ? -0.542 4.697 -1.709 1.00 92.81 233 LYS A CA 1
ATOM 1765 C C . LYS A 1 233 ? 0.766 4.150 -2.283 1.00 92.81 233 LYS A C 1
ATOM 1767 O O . LYS A 1 233 ? 1.187 4.592 -3.353 1.00 92.81 233 LYS A O 1
ATOM 1772 N N . ALA A 1 234 ? 1.398 3.201 -1.592 1.00 94.50 234 ALA A N 1
ATOM 1773 C CA . ALA A 1 234 ? 2.599 2.515 -2.062 1.00 94.50 234 ALA A CA 1
ATOM 1774 C C . ALA A 1 234 ? 2.332 1.782 -3.382 1.00 94.50 234 ALA A C 1
ATOM 1776 O O . ALA A 1 234 ? 3.078 1.955 -4.347 1.00 94.50 234 ALA A O 1
ATOM 1777 N N . TRP A 1 235 ? 1.227 1.038 -3.439 1.00 95.50 235 TRP A N 1
ATOM 1778 C CA . TRP A 1 235 ? 0.806 0.302 -4.623 1.00 95.50 235 TRP A CA 1
ATOM 1779 C C . TRP A 1 235 ? 0.525 1.215 -5.822 1.00 95.50 235 TRP A C 1
ATOM 1781 O O . TRP A 1 235 ? 1.047 1.002 -6.916 1.00 95.50 235 TRP A O 1
ATOM 1791 N N . TYR A 1 236 ? -0.233 2.291 -5.617 1.00 94.38 236 TYR A N 1
ATOM 1792 C CA . TYR A 1 236 ? -0.512 3.261 -6.672 1.00 94.38 236 TYR A CA 1
ATOM 1793 C C . TYR A 1 236 ? 0.769 3.920 -7.199 1.00 94.38 236 TYR A C 1
ATOM 1795 O O . TYR A 1 236 ? 0.971 4.015 -8.411 1.00 94.38 236 TYR A O 1
ATOM 1803 N N . LYS A 1 237 ? 1.669 4.333 -6.295 1.00 95.69 237 LYS A N 1
ATOM 1804 C CA . LYS A 1 237 ? 2.961 4.915 -6.677 1.00 95.69 237 LYS A CA 1
ATOM 1805 C C . LYS A 1 237 ? 3.782 3.935 -7.520 1.00 95.69 237 LYS A C 1
ATOM 1807 O O . LYS A 1 237 ? 4.355 4.344 -8.530 1.00 95.69 237 LYS A O 1
ATOM 1812 N N . TYR A 1 238 ? 3.800 2.659 -7.136 1.00 97.31 238 TYR A N 1
ATOM 1813 C CA . TYR A 1 238 ? 4.435 1.599 -7.913 1.00 97.31 238 TYR A CA 1
ATOM 1814 C C . TYR A 1 238 ? 3.844 1.490 -9.320 1.00 97.31 238 TYR A C 1
ATOM 1816 O O . TYR A 1 238 ? 4.599 1.537 -10.285 1.00 97.31 238 TYR A O 1
ATOM 1824 N N . LEU A 1 239 ? 2.516 1.418 -9.458 1.00 97.25 239 LEU A N 1
ATOM 1825 C CA . LEU A 1 239 ? 1.868 1.295 -10.767 1.00 97.25 239 LEU A CA 1
ATOM 1826 C C . LEU A 1 239 ? 2.191 2.472 -11.692 1.00 97.25 239 LEU A C 1
ATOM 1828 O O . LEU A 1 239 ? 2.452 2.265 -12.877 1.00 97.25 239 LEU A O 1
ATOM 1832 N N . VAL A 1 240 ? 2.202 3.699 -11.165 1.00 97.19 240 VAL A N 1
ATOM 1833 C CA . VAL A 1 240 ? 2.593 4.891 -11.934 1.00 97.19 240 VAL A CA 1
ATOM 1834 C C . VAL A 1 240 ? 4.055 4.795 -12.380 1.00 97.19 240 VAL A C 1
ATOM 1836 O O . VAL A 1 240 ? 4.344 5.004 -13.558 1.00 97.19 240 VAL A O 1
ATOM 1839 N N . CYS A 1 241 ? 4.963 4.426 -11.471 1.00 98.44 241 CYS A N 1
ATOM 1840 C CA . CYS A 1 241 ? 6.385 4.242 -11.771 1.00 98.44 241 CYS A CA 1
ATOM 1841 C C . CYS A 1 241 ? 6.606 3.158 -12.835 1.00 98.44 241 CYS A C 1
ATOM 1843 O O . CYS A 1 241 ? 7.256 3.403 -13.849 1.00 98.44 241 CYS A O 1
ATOM 1845 N N . TYR A 1 242 ? 6.009 1.980 -12.643 1.00 98.56 242 TYR A N 1
ATOM 1846 C CA . TYR A 1 242 ? 6.132 0.838 -13.544 1.00 98.56 242 TYR A CA 1
ATOM 1847 C C . TYR A 1 242 ? 5.611 1.167 -14.946 1.00 98.56 242 TYR A C 1
ATOM 1849 O O . TYR A 1 242 ? 6.289 0.885 -15.930 1.00 98.56 242 TYR A O 1
ATOM 1857 N N . ARG A 1 243 ? 4.441 1.815 -15.062 1.00 98.12 243 ARG A N 1
ATOM 1858 C CA . ARG A 1 243 ? 3.886 2.228 -16.363 1.00 98.12 243 ARG A CA 1
ATOM 1859 C C . ARG A 1 243 ? 4.793 3.230 -17.079 1.00 98.12 243 ARG A C 1
ATOM 1861 O O . ARG A 1 243 ? 4.998 3.097 -18.282 1.00 98.12 243 ARG A O 1
ATOM 1868 N N . ALA A 1 244 ? 5.362 4.192 -16.352 1.00 98.12 244 ALA A N 1
ATOM 1869 C CA . ALA A 1 244 ? 6.301 5.160 -16.918 1.00 98.12 244 ALA A CA 1
ATOM 1870 C C . ALA A 1 244 ? 7.611 4.496 -17.381 1.00 98.12 244 ALA A C 1
ATOM 1872 O O . ALA A 1 244 ? 8.096 4.799 -18.474 1.00 98.12 244 ALA A O 1
ATOM 1873 N N . ALA A 1 245 ? 8.148 3.556 -16.594 1.00 97.94 245 ALA A N 1
ATOM 1874 C CA . ALA A 1 245 ? 9.325 2.767 -16.958 1.00 97.94 245 ALA A CA 1
ATOM 1875 C C . ALA A 1 245 ? 9.052 1.900 -18.196 1.00 97.94 245 ALA A C 1
ATOM 1877 O O . ALA A 1 245 ? 9.853 1.893 -19.129 1.00 97.94 245 ALA A O 1
ATOM 1878 N N . LYS A 1 246 ? 7.885 1.243 -18.243 1.00 98.44 246 LYS A N 1
ATOM 1879 C CA . LYS A 1 246 ? 7.438 0.435 -19.381 1.00 98.44 246 LYS A CA 1
ATOM 1880 C C . LYS A 1 246 ? 7.353 1.249 -20.665 1.00 98.44 246 LYS A C 1
ATOM 1882 O O . LYS A 1 246 ? 8.013 0.886 -21.631 1.00 98.44 246 LYS A O 1
ATOM 1887 N N . SER A 1 247 ? 6.621 2.363 -20.643 1.00 98.25 247 SER A N 1
ATOM 1888 C CA . SER A 1 247 ? 6.491 3.248 -21.808 1.00 98.25 247 SER A CA 1
ATOM 1889 C C . SER A 1 247 ? 7.860 3.715 -22.302 1.00 98.25 247 SER A C 1
ATOM 1891 O O . SER A 1 247 ? 8.178 3.558 -23.473 1.00 98.25 247 SER A O 1
ATOM 1893 N N . SER A 1 248 ? 8.710 4.206 -21.392 1.00 97.44 248 SER A N 1
ATOM 1894 C CA . SER A 1 248 ? 10.051 4.690 -21.749 1.00 97.44 248 SER A CA 1
ATOM 1895 C C . SER A 1 248 ? 10.917 3.592 -22.376 1.00 97.44 248 SER A C 1
ATOM 1897 O O . SER A 1 248 ? 11.632 3.840 -23.344 1.00 97.44 248 SER A O 1
ATOM 1899 N N . TYR A 1 249 ? 10.859 2.371 -21.835 1.00 98.25 249 TYR A N 1
ATOM 1900 C CA . TYR A 1 249 ? 11.622 1.235 -22.346 1.00 98.25 249 TYR A CA 1
ATOM 1901 C C . TYR A 1 249 ? 11.130 0.767 -23.722 1.00 98.25 249 TYR A C 1
ATOM 1903 O O . TYR A 1 249 ? 11.944 0.466 -24.595 1.00 98.25 249 TYR A O 1
ATOM 1911 N N . GLU A 1 250 ? 9.813 0.716 -23.930 1.00 97.81 250 GLU A N 1
ATOM 1912 C CA . GLU A 1 250 ? 9.202 0.341 -25.210 1.00 97.81 250 GLU A CA 1
ATOM 1913 C C . GLU A 1 250 ? 9.538 1.364 -26.310 1.00 97.81 250 GLU A C 1
ATOM 1915 O O . GLU A 1 250 ? 9.986 0.972 -27.391 1.00 97.81 250 GLU A O 1
ATOM 1920 N N . ASP A 1 251 ? 9.449 2.663 -26.007 1.00 97.38 251 ASP A N 1
ATOM 1921 C CA . ASP A 1 251 ? 9.809 3.747 -26.933 1.00 97.38 251 ASP A CA 1
ATOM 1922 C C . ASP A 1 251 ? 11.302 3.709 -27.307 1.00 97.38 251 ASP A C 1
ATOM 1924 O O . ASP A 1 251 ? 11.681 3.793 -28.484 1.00 97.38 251 ASP A O 1
ATOM 1928 N N . ALA A 1 252 ? 12.174 3.523 -26.311 1.00 97.06 252 ALA A N 1
ATOM 1929 C CA . ALA A 1 252 ? 13.611 3.390 -26.530 1.00 97.06 252 ALA A CA 1
ATOM 1930 C C . ALA A 1 252 ? 13.958 2.124 -27.323 1.00 97.06 252 ALA A C 1
ATOM 1932 O O . ALA A 1 252 ? 14.841 2.156 -28.179 1.00 97.06 252 ALA A O 1
ATOM 1933 N N . THR A 1 253 ? 13.241 1.023 -27.089 1.00 97.50 253 THR A N 1
ATOM 1934 C CA . THR A 1 253 ? 13.401 -0.228 -27.840 1.00 97.50 253 THR A CA 1
ATOM 1935 C C . THR A 1 253 ? 13.061 -0.030 -29.312 1.00 97.50 253 THR A C 1
ATOM 1937 O O . THR A 1 253 ? 13.804 -0.488 -30.181 1.00 97.50 253 THR A O 1
ATOM 1940 N N . GLN A 1 254 ? 11.963 0.666 -29.614 1.00 97.19 254 GLN A N 1
ATOM 1941 C CA . GLN A 1 254 ? 11.586 0.945 -30.996 1.00 97.19 254 GLN A CA 1
ATOM 1942 C C . GLN A 1 254 ? 12.612 1.851 -31.684 1.00 97.19 254 GLN A C 1
ATOM 1944 O O . GLN A 1 254 ? 13.012 1.582 -32.815 1.00 97.19 254 GLN A O 1
ATOM 1949 N N . THR A 1 255 ? 13.097 2.871 -30.975 1.00 95.06 255 THR A N 1
ATOM 1950 C CA . THR A 1 255 ? 14.149 3.769 -31.472 1.00 95.06 255 THR A CA 1
ATOM 1951 C C . THR A 1 255 ? 15.451 3.013 -31.750 1.00 95.06 255 THR A C 1
ATOM 1953 O O . THR A 1 255 ? 16.056 3.179 -32.808 1.00 95.06 255 THR A O 1
ATOM 1956 N N . ALA A 1 256 ? 15.870 2.136 -30.835 1.00 95.69 256 ALA A N 1
ATOM 1957 C CA . ALA A 1 256 ? 17.098 1.363 -30.976 1.00 95.69 256 ALA A CA 1
ATOM 1958 C C . ALA A 1 256 ? 17.054 0.398 -32.171 1.00 95.69 256 ALA A C 1
ATOM 1960 O O . ALA A 1 256 ? 18.068 0.240 -32.847 1.00 95.69 256 ALA A O 1
ATOM 1961 N N . LYS A 1 257 ? 15.892 -0.198 -32.479 1.00 96.31 257 LYS A N 1
ATOM 1962 C CA . LYS A 1 257 ? 15.712 -1.029 -33.685 1.00 96.31 257 LYS A CA 1
ATOM 1963 C C . LYS A 1 257 ? 15.981 -0.232 -34.961 1.00 96.31 257 LYS A C 1
ATOM 1965 O O . LYS A 1 257 ? 16.810 -0.648 -35.761 1.00 96.31 257 LYS A O 1
ATOM 1970 N N . THR A 1 258 ? 15.372 0.948 -35.098 1.00 95.31 258 THR A N 1
ATOM 1971 C CA . THR A 1 258 ? 15.594 1.831 -36.255 1.00 95.31 258 THR A CA 1
ATOM 1972 C C . THR A 1 258 ? 17.066 2.220 -36.404 1.00 95.31 258 THR A C 1
ATOM 1974 O O . THR A 1 258 ? 17.608 2.221 -37.508 1.00 95.31 258 THR A O 1
ATOM 1977 N N . ILE A 1 259 ? 17.740 2.523 -35.289 1.00 90.69 259 ILE A N 1
ATOM 1978 C CA . ILE A 1 259 ? 19.167 2.861 -35.300 1.00 90.69 259 ILE A CA 1
ATOM 1979 C C . ILE A 1 259 ? 20.005 1.657 -35.734 1.00 90.69 259 ILE A C 1
ATOM 1981 O O . ILE A 1 259 ? 20.870 1.813 -36.591 1.00 90.69 259 ILE A O 1
ATOM 1985 N N . VAL A 1 260 ? 19.748 0.462 -35.195 1.00 95.25 260 VAL A N 1
ATOM 1986 C CA . VAL A 1 260 ? 20.449 -0.767 -35.597 1.00 95.25 260 VAL A CA 1
ATOM 1987 C C . VAL A 1 260 ? 20.282 -1.027 -37.092 1.00 95.25 260 VAL A C 1
ATOM 1989 O O . VAL A 1 260 ? 21.280 -1.259 -37.768 1.00 95.25 260 VAL A O 1
ATOM 1992 N N . ASP A 1 261 ? 19.068 -0.916 -37.628 1.00 94.38 261 ASP A N 1
ATOM 1993 C CA . ASP A 1 261 ? 18.810 -1.130 -39.055 1.00 94.38 261 ASP A CA 1
ATOM 1994 C C . ASP A 1 261 ? 19.560 -0.111 -39.931 1.00 94.38 261 ASP A C 1
ATOM 1996 O O . ASP A 1 261 ? 20.207 -0.483 -40.912 1.00 94.38 261 ASP A O 1
ATOM 2000 N N . SER A 1 262 ? 19.579 1.166 -39.533 1.00 91.88 262 SER A N 1
ATOM 2001 C CA . SER A 1 262 ? 20.376 2.200 -40.210 1.00 91.88 262 SER A CA 1
ATOM 2002 C C . SER A 1 262 ? 21.882 1.906 -40.154 1.00 91.88 262 SER A C 1
ATOM 2004 O O . SER A 1 262 ? 22.599 2.045 -41.147 1.00 91.88 262 SER A O 1
ATOM 2006 N N . LYS A 1 263 ? 22.391 1.454 -39.003 1.00 93.38 263 LYS A N 1
ATOM 2007 C CA . LYS A 1 263 ? 23.806 1.098 -38.829 1.00 93.38 263 LYS A CA 1
ATOM 2008 C C . LYS A 1 263 ? 24.196 -0.129 -39.650 1.00 93.38 263 LYS A C 1
ATOM 2010 O O . LYS A 1 263 ? 25.284 -0.132 -40.220 1.00 93.38 263 LYS A O 1
ATOM 2015 N N . ARG A 1 264 ? 23.307 -1.118 -39.778 1.00 94.94 264 ARG A N 1
ATOM 2016 C CA . ARG A 1 264 ? 23.479 -2.275 -40.670 1.00 94.94 264 ARG A CA 1
ATOM 2017 C C . ARG A 1 264 ? 23.600 -1.851 -42.128 1.00 94.94 264 ARG A C 1
ATOM 2019 O O . ARG A 1 264 ? 24.532 -2.280 -42.799 1.00 94.94 264 ARG A O 1
ATOM 2026 N N . LEU A 1 265 ? 22.722 -0.958 -42.588 1.00 92.06 265 LEU A N 1
ATOM 2027 C CA . LEU A 1 265 ? 22.784 -0.417 -43.947 1.00 92.06 265 LEU A CA 1
ATOM 2028 C C . LEU A 1 265 ? 24.101 0.331 -44.206 1.00 92.06 265 LEU A C 1
ATOM 2030 O O . LEU A 1 265 ? 24.745 0.121 -45.233 1.00 92.06 265 LEU A O 1
ATOM 2034 N N . ASN A 1 266 ? 24.529 1.171 -43.260 1.00 89.56 266 ASN A N 1
ATOM 2035 C CA . ASN A 1 266 ? 25.789 1.907 -43.374 1.00 89.56 266 ASN A CA 1
ATOM 2036 C C . ASN A 1 266 ? 27.011 0.975 -43.373 1.00 89.56 266 ASN A C 1
ATOM 2038 O O . ASN A 1 266 ? 27.967 1.221 -44.109 1.00 89.56 266 ASN A O 1
ATOM 2042 N N . LEU A 1 267 ? 26.977 -0.108 -42.592 1.00 94.69 267 LEU A N 1
ATOM 2043 C CA . LEU A 1 267 ? 28.049 -1.101 -42.561 1.00 94.69 267 LEU A CA 1
ATOM 2044 C C . LEU A 1 267 ? 28.124 -1.895 -43.877 1.00 94.69 267 LEU A C 1
ATOM 2046 O O . LEU A 1 267 ? 29.214 -1.996 -44.440 1.00 94.69 267 LEU A O 1
ATOM 2050 N N . ASP A 1 268 ? 26.991 -2.359 -44.423 1.00 93.25 268 ASP A N 1
ATOM 2051 C CA . ASP A 1 268 ? 26.925 -2.989 -45.758 1.00 93.25 268 ASP A CA 1
ATOM 2052 C C . ASP A 1 268 ? 27.500 -2.058 -46.839 1.00 93.25 268 ASP A C 1
ATOM 2054 O O . ASP A 1 268 ? 28.381 -2.447 -47.608 1.00 93.25 268 ASP A O 1
ATOM 2058 N N . ALA A 1 269 ? 27.078 -0.789 -46.851 1.00 90.38 269 ALA A N 1
ATOM 2059 C CA . ALA A 1 269 ? 27.598 0.203 -47.789 1.00 90.38 269 ALA A CA 1
ATOM 2060 C C . ALA A 1 269 ? 29.116 0.408 -47.641 1.00 90.38 269 ALA A C 1
ATOM 2062 O O . ALA A 1 269 ? 29.827 0.491 -48.646 1.00 90.38 269 ALA A O 1
ATOM 2063 N N . SER A 1 270 ? 29.630 0.443 -46.407 1.00 94.00 270 SER A N 1
ATOM 2064 C CA . SER A 1 270 ? 31.063 0.601 -46.142 1.00 94.00 270 SER A CA 1
ATOM 2065 C C . SER A 1 270 ? 31.890 -0.573 -46.688 1.00 94.00 270 SER A C 1
ATOM 2067 O O . SER A 1 270 ? 32.906 -0.344 -47.345 1.00 94.00 270 SER A O 1
ATOM 2069 N N . HIS A 1 271 ? 31.423 -1.818 -46.526 1.00 93.19 271 HIS A N 1
ATOM 2070 C CA . HIS A 1 271 ? 32.100 -3.000 -47.066 1.00 93.19 271 HIS A CA 1
ATOM 2071 C C . HIS A 1 271 ? 32.090 -3.022 -48.596 1.00 93.19 271 HIS A C 1
ATOM 2073 O O . HIS A 1 271 ? 33.099 -3.362 -49.223 1.00 93.19 271 HIS A O 1
ATOM 2079 N N . ARG A 1 272 ? 30.996 -2.572 -49.221 1.00 91.31 272 ARG A N 1
ATOM 2080 C CA . ARG A 1 272 ? 30.945 -2.411 -50.680 1.00 91.31 272 ARG A CA 1
ATOM 2081 C C . ARG A 1 272 ? 31.949 -1.372 -51.164 1.00 91.31 272 ARG A C 1
ATOM 2083 O O . ARG A 1 272 ? 32.657 -1.638 -52.133 1.00 91.31 272 ARG A O 1
ATOM 2090 N N . ILE A 1 273 ? 32.060 -0.221 -50.495 1.00 89.94 273 ILE A N 1
ATOM 2091 C CA . ILE A 1 273 ? 33.076 0.792 -50.826 1.00 89.94 273 ILE A CA 1
ATOM 2092 C C . ILE A 1 273 ? 34.480 0.204 -50.667 1.00 89.94 273 ILE A C 1
ATOM 2094 O O . ILE A 1 273 ? 35.300 0.350 -51.572 1.00 89.94 273 ILE A O 1
ATOM 2098 N N . GLU A 1 274 ? 34.752 -0.517 -49.580 1.00 92.94 274 GLU A N 1
ATOM 2099 C CA . GLU A 1 274 ? 36.037 -1.187 -49.365 1.00 92.94 274 GLU A CA 1
ATOM 2100 C C . GLU A 1 274 ? 36.369 -2.171 -50.505 1.00 92.94 274 GLU A C 1
ATOM 2102 O O . GLU A 1 274 ? 37.492 -2.190 -51.021 1.00 92.94 274 GLU A O 1
ATOM 2107 N N . CYS A 1 275 ? 35.386 -2.956 -50.955 1.00 93.44 275 CYS A N 1
ATOM 2108 C CA . CYS A 1 275 ? 35.534 -3.864 -52.090 1.00 93.44 275 CYS A CA 1
ATOM 2109 C C . CYS A 1 275 ? 35.836 -3.100 -53.389 1.00 93.44 275 CYS A C 1
ATOM 2111 O O . CYS A 1 275 ? 36.792 -3.427 -54.097 1.00 93.44 275 CYS A O 1
ATOM 2113 N N . LEU A 1 276 ? 35.084 -2.032 -53.676 1.00 89.50 276 LEU A N 1
ATOM 2114 C CA . LEU A 1 276 ? 35.300 -1.181 -54.850 1.00 89.50 276 LEU A CA 1
ATOM 2115 C C . LEU A 1 276 ? 36.689 -0.536 -54.849 1.00 89.50 276 LEU A C 1
ATOM 2117 O O . LEU A 1 276 ? 37.338 -0.499 -55.893 1.00 89.50 276 LEU A O 1
ATOM 2121 N N . LEU A 1 277 ? 37.178 -0.083 -53.693 1.00 89.31 277 LEU A N 1
ATOM 2122 C CA . LEU A 1 277 ? 38.532 0.455 -53.543 1.00 89.31 277 LEU A CA 1
ATOM 2123 C C . LEU A 1 277 ? 39.597 -0.612 -53.853 1.00 89.31 277 LEU A C 1
ATOM 2125 O O . LEU A 1 277 ? 40.567 -0.320 -54.554 1.00 89.31 277 LEU A O 1
ATOM 2129 N N . LYS A 1 278 ? 39.393 -1.869 -53.427 1.00 88.75 278 LYS A N 1
ATOM 2130 C CA . LYS A 1 278 ? 40.278 -3.000 -53.779 1.00 88.75 278 LYS A CA 1
ATOM 2131 C C . LYS A 1 278 ? 40.283 -3.284 -55.284 1.00 88.75 278 LYS A C 1
ATOM 2133 O O . LYS A 1 278 ? 41.343 -3.586 -55.834 1.00 88.75 278 LYS A O 1
ATOM 2138 N N . VAL A 1 279 ? 39.131 -3.192 -55.956 1.00 88.94 279 VAL A N 1
ATOM 2139 C CA . VAL A 1 279 ? 39.034 -3.328 -57.423 1.00 88.94 279 VAL A CA 1
ATOM 2140 C C . VAL A 1 279 ? 39.740 -2.175 -58.116 1.00 88.94 279 VAL A C 1
ATOM 2142 O O . VAL A 1 279 ? 40.537 -2.415 -59.023 1.00 88.94 279 VAL A O 1
ATOM 2145 N N . PHE A 1 280 ? 39.501 -0.945 -57.651 1.00 84.38 280 PHE A N 1
ATOM 2146 C CA . PHE A 1 280 ? 40.130 0.252 -58.187 1.00 84.38 280 PHE A CA 1
ATOM 2147 C C . PHE A 1 280 ? 41.647 0.098 -58.173 1.00 84.38 280 PHE A C 1
ATOM 2149 O O . PHE A 1 280 ? 42.257 0.356 -59.197 1.00 84.38 280 PHE A O 1
ATOM 2156 N N . SER A 1 281 ? 42.264 -0.429 -57.110 1.00 82.44 281 SER A N 1
ATOM 2157 C CA . SER A 1 281 ? 43.720 -0.650 -57.035 1.00 82.44 281 SER A CA 1
ATOM 2158 C C . SER A 1 281 ? 44.302 -1.686 -58.013 1.00 82.44 281 SER A C 1
ATOM 2160 O O . SER A 1 281 ? 45.506 -1.650 -58.273 1.00 82.44 281 SER A O 1
ATOM 2162 N N . LYS A 1 282 ? 43.507 -2.593 -58.599 1.00 80.56 282 LYS A N 1
ATOM 2163 C CA . LYS A 1 282 ? 44.005 -3.628 -59.532 1.00 80.56 282 LYS A CA 1
ATOM 2164 C C . LYS A 1 282 ? 44.274 -3.053 -60.938 1.00 80.56 282 LYS A C 1
ATOM 2166 O O . LYS A 1 282 ? 43.746 -2.008 -61.313 1.00 80.56 282 LYS A O 1
ATOM 2171 N N . LYS A 1 283 ? 45.149 -3.713 -61.718 1.00 68.94 283 LYS A N 1
ATOM 2172 C CA . LYS A 1 283 ? 45.580 -3.265 -63.066 1.00 68.94 283 LYS A CA 1
ATOM 2173 C C . LYS A 1 283 ? 44.827 -3.916 -64.242 1.00 68.94 283 LYS A C 1
ATOM 2175 O O . LYS A 1 283 ? 44.878 -3.361 -65.332 1.00 68.94 283 LYS A O 1
ATOM 2180 N N . HIS A 1 284 ? 44.121 -5.037 -64.045 1.00 64.94 284 HIS A N 1
ATOM 2181 C CA . HIS A 1 284 ? 43.367 -5.736 -65.101 1.00 64.94 284 HIS A CA 1
ATOM 2182 C C . HIS A 1 284 ? 42.059 -6.366 -64.573 1.00 64.94 284 HIS A C 1
ATOM 2184 O O . HIS A 1 284 ? 41.983 -6.716 -63.398 1.00 64.94 284 HIS A O 1
ATOM 2190 N N . ASP A 1 285 ? 41.065 -6.482 -65.466 1.00 69.50 285 ASP A N 1
ATOM 2191 C CA . ASP A 1 285 ? 39.699 -7.026 -65.283 1.00 69.50 285 ASP A CA 1
ATOM 2192 C C . ASP A 1 285 ? 38.835 -6.367 -64.184 1.00 69.50 285 ASP A C 1
ATOM 2194 O O . ASP A 1 285 ? 38.319 -7.002 -63.262 1.00 69.50 285 ASP A O 1
ATOM 2198 N N . ALA A 1 286 ? 38.670 -5.044 -64.288 1.00 77.12 286 ALA A N 1
ATOM 2199 C CA . ALA A 1 286 ? 37.849 -4.264 -63.362 1.00 77.12 286 ALA A CA 1
ATOM 2200 C C . ALA A 1 286 ? 36.348 -4.609 -63.438 1.00 77.12 286 ALA A C 1
ATOM 2202 O O . ALA A 1 286 ? 35.635 -4.433 -62.456 1.00 77.12 286 ALA A O 1
ATOM 2203 N N . GLU A 1 287 ? 35.851 -5.100 -64.577 1.00 80.62 287 GLU A N 1
ATOM 2204 C CA . GLU A 1 287 ? 34.414 -5.299 -64.799 1.00 80.62 287 GLU A CA 1
ATOM 2205 C C . GLU A 1 287 ? 33.881 -6.576 -64.136 1.00 80.62 287 GLU A C 1
ATOM 2207 O O . GLU A 1 287 ? 32.794 -6.564 -63.547 1.00 80.62 287 GLU A O 1
ATOM 2212 N N . ALA A 1 288 ? 34.636 -7.680 -64.186 1.00 83.94 288 ALA A N 1
ATOM 2213 C CA . ALA A 1 288 ? 34.286 -8.891 -63.445 1.00 83.94 288 ALA A CA 1
ATOM 2214 C C . ALA A 1 288 ? 34.337 -8.644 -61.929 1.00 83.94 288 ALA A C 1
ATOM 2216 O O . ALA A 1 288 ? 33.370 -8.930 -61.223 1.00 83.94 288 ALA A O 1
ATOM 2217 N N . ALA A 1 289 ? 35.410 -8.012 -61.445 1.00 83.94 289 ALA A N 1
ATOM 2218 C CA . ALA A 1 289 ? 35.589 -7.732 -60.023 1.00 83.94 289 ALA A CA 1
ATOM 2219 C C . ALA A 1 289 ? 34.572 -6.701 -59.483 1.00 83.94 289 ALA A C 1
ATOM 2221 O O . ALA A 1 289 ? 34.105 -6.812 -58.352 1.00 83.94 289 ALA A O 1
ATOM 2222 N N . LEU A 1 290 ? 34.155 -5.728 -60.303 1.00 85.62 290 LEU A N 1
ATOM 2223 C CA . LEU A 1 290 ? 33.076 -4.796 -59.959 1.00 85.62 290 LEU A CA 1
ATOM 2224 C C . LEU A 1 290 ? 31.732 -5.514 -59.773 1.00 85.62 290 LEU A C 1
ATOM 2226 O O . LEU A 1 290 ? 30.964 -5.157 -58.879 1.00 85.62 290 LEU A O 1
ATOM 2230 N N . ARG A 1 291 ? 31.425 -6.507 -60.620 1.00 88.00 291 ARG A N 1
ATOM 2231 C CA . ARG A 1 291 ? 30.208 -7.322 -60.477 1.00 88.00 291 ARG A CA 1
ATOM 2232 C C . ARG A 1 291 ? 30.247 -8.164 -59.209 1.00 88.00 291 ARG A C 1
ATOM 2234 O O . ARG A 1 291 ? 29.239 -8.222 -58.515 1.00 88.00 291 ARG A O 1
ATOM 2241 N N . GLU A 1 292 ? 31.399 -8.737 -58.883 1.00 90.19 292 GLU A N 1
ATOM 2242 C CA . GLU A 1 292 ? 31.598 -9.492 -57.644 1.00 90.19 292 GLU A CA 1
ATOM 2243 C C . GLU A 1 292 ? 31.332 -8.624 -56.404 1.00 90.19 292 GLU A C 1
ATOM 2245 O O . GLU A 1 292 ? 30.518 -8.999 -55.566 1.00 90.19 292 GLU A O 1
ATOM 2250 N N . CYS A 1 293 ? 31.894 -7.410 -56.337 1.00 89.94 293 CYS A N 1
ATOM 2251 C CA . CYS A 1 293 ? 31.650 -6.490 -55.217 1.00 89.94 293 CYS A CA 1
ATOM 2252 C C . CYS A 1 293 ? 30.179 -6.082 -55.047 1.00 89.94 293 CYS A C 1
ATOM 2254 O O . CYS A 1 293 ? 29.746 -5.797 -53.936 1.00 89.94 293 CYS A O 1
ATOM 2256 N N . LYS A 1 294 ? 29.401 -6.021 -56.135 1.00 85.81 294 LYS A N 1
ATOM 2257 C CA . LYS A 1 294 ? 27.969 -5.675 -56.077 1.00 85.81 294 LYS A CA 1
ATOM 2258 C C . LYS A 1 294 ? 27.093 -6.820 -55.576 1.00 85.81 294 LYS A C 1
ATOM 2260 O O . LYS A 1 294 ? 26.006 -6.561 -55.074 1.00 85.81 294 LYS A O 1
ATOM 2265 N N . LEU A 1 295 ? 27.536 -8.057 -55.788 1.00 89.25 295 LEU A N 1
ATOM 2266 C CA . LEU A 1 295 ? 26.805 -9.274 -55.437 1.00 89.25 295 LEU A CA 1
ATOM 2267 C C . LEU A 1 295 ? 27.270 -9.873 -54.107 1.00 89.25 295 LEU A C 1
ATOM 2269 O O . LEU A 1 295 ? 26.707 -10.873 -53.671 1.00 89.25 295 LEU A O 1
ATOM 2273 N N . MET A 1 296 ? 28.301 -9.292 -53.492 1.00 89.50 296 MET A N 1
ATOM 2274 C CA . MET A 1 296 ? 28.815 -9.748 -52.213 1.00 89.50 296 MET A CA 1
ATOM 2275 C C . MET A 1 296 ? 27.755 -9.551 -51.131 1.00 89.50 296 MET A C 1
ATOM 2277 O O . MET A 1 296 ? 27.186 -8.468 -50.982 1.00 89.50 296 MET A O 1
ATOM 2281 N N . ASP A 1 297 ? 27.485 -10.628 -50.403 1.00 91.62 297 ASP A N 1
ATOM 2282 C CA . ASP A 1 297 ? 26.601 -10.609 -49.251 1.00 91.62 297 ASP A CA 1
ATOM 2283 C C . ASP A 1 297 ? 27.407 -10.255 -47.996 1.00 91.62 297 ASP A C 1
ATOM 2285 O O . ASP A 1 297 ? 28.376 -10.939 -47.664 1.00 91.62 297 ASP A O 1
ATOM 2289 N N . HIS A 1 298 ? 27.005 -9.179 -47.320 1.00 92.38 298 HIS A N 1
ATOM 2290 C CA . HIS A 1 298 ? 27.582 -8.705 -46.057 1.00 92.38 298 HIS A CA 1
ATOM 2291 C C . HIS A 1 298 ? 26.619 -8.913 -44.871 1.00 92.38 298 HIS A C 1
ATOM 2293 O O . HIS A 1 298 ? 26.754 -8.286 -43.815 1.00 92.38 298 HIS A O 1
ATOM 2299 N N . SER A 1 299 ? 25.607 -9.774 -45.036 1.00 91.50 299 SER A N 1
ATOM 2300 C CA . SER A 1 299 ? 24.617 -10.098 -44.002 1.00 91.50 299 SER A CA 1
ATOM 2301 C C . SER A 1 299 ? 25.272 -10.563 -42.697 1.00 91.50 299 SER A C 1
ATOM 2303 O O . SER A 1 299 ? 24.964 -10.032 -41.634 1.00 91.50 299 SER A O 1
ATOM 2305 N N . ALA A 1 300 ? 26.258 -11.460 -42.770 1.00 93.19 300 ALA A N 1
ATOM 2306 C CA . ALA A 1 300 ? 26.934 -12.013 -41.597 1.00 93.19 300 ALA A CA 1
ATOM 2307 C C . ALA A 1 300 ? 27.649 -10.950 -40.736 1.00 93.19 300 ALA A C 1
ATOM 2309 O O . ALA A 1 300 ? 27.686 -11.058 -39.508 1.00 93.19 300 ALA A O 1
ATOM 2310 N N . GLU A 1 301 ? 28.238 -9.919 -41.347 1.00 92.06 301 GLU A N 1
ATOM 2311 C CA . GLU A 1 301 ? 28.858 -8.800 -40.632 1.00 92.06 301 GLU A CA 1
ATOM 2312 C C . GLU A 1 301 ? 27.809 -7.856 -40.047 1.00 92.06 301 GLU A C 1
ATOM 2314 O O . GLU A 1 301 ? 27.912 -7.463 -38.885 1.00 92.06 301 GLU A O 1
ATOM 2319 N N . THR A 1 302 ? 26.777 -7.528 -40.821 1.00 92.06 302 THR A N 1
ATOM 2320 C CA . THR A 1 302 ? 25.710 -6.621 -40.377 1.00 92.06 302 THR A CA 1
ATOM 2321 C C . THR A 1 302 ? 24.852 -7.216 -39.259 1.00 92.06 302 THR A C 1
ATOM 2323 O O . THR A 1 302 ? 24.441 -6.497 -38.347 1.00 92.06 302 THR A O 1
ATOM 2326 N N . GLU A 1 303 ? 24.658 -8.533 -39.222 1.00 93.62 303 GLU A N 1
ATOM 2327 C CA . GLU A 1 303 ? 23.961 -9.220 -38.129 1.00 93.62 303 GLU A CA 1
ATOM 2328 C C . GLU A 1 303 ? 24.660 -9.054 -36.769 1.00 93.62 303 GLU A C 1
ATOM 2330 O O . GLU A 1 303 ? 23.990 -9.065 -35.734 1.00 93.62 303 GLU A O 1
ATOM 2335 N N . LYS A 1 304 ? 25.980 -8.798 -36.749 1.00 93.31 304 LYS A N 1
ATOM 2336 C CA . LYS A 1 304 ? 26.739 -8.512 -35.515 1.00 93.31 304 LYS A CA 1
ATOM 2337 C C . LYS A 1 304 ? 26.353 -7.170 -34.887 1.00 93.31 304 LYS A C 1
ATOM 2339 O O . LYS A 1 304 ? 26.545 -6.985 -33.685 1.00 93.31 304 LYS A O 1
ATOM 2344 N N . ILE A 1 305 ? 25.789 -6.248 -35.670 1.00 95.81 305 ILE A N 1
ATOM 2345 C CA . ILE A 1 305 ? 25.224 -4.991 -35.176 1.00 95.81 305 ILE A CA 1
ATOM 2346 C C . ILE A 1 305 ? 23.855 -5.295 -34.579 1.00 95.81 305 ILE A C 1
ATOM 2348 O O . ILE A 1 305 ? 22.877 -5.499 -35.297 1.00 95.81 305 ILE A O 1
ATOM 2352 N N . GLN A 1 306 ? 23.784 -5.348 -33.253 1.00 96.12 306 GLN A N 1
ATOM 2353 C CA . GLN A 1 306 ? 22.543 -5.600 -32.531 1.00 96.12 306 GLN A CA 1
ATOM 2354 C C . GLN A 1 306 ? 22.576 -4.978 -31.137 1.00 96.12 306 GLN A C 1
ATOM 2356 O O . GLN A 1 306 ? 23.632 -4.860 -30.518 1.00 96.12 306 GLN A O 1
ATOM 2361 N N . VAL A 1 307 ? 21.394 -4.631 -30.631 1.00 96.81 307 VAL A N 1
ATOM 2362 C CA . VAL A 1 307 ? 21.177 -4.323 -29.215 1.00 96.81 307 VAL A CA 1
ATOM 2363 C C . VAL A 1 307 ? 20.512 -5.516 -28.541 1.00 96.81 307 VAL A C 1
ATOM 2365 O O . VAL A 1 307 ? 19.630 -6.164 -29.107 1.00 96.81 307 VAL A O 1
ATOM 2368 N N . GLN A 1 308 ? 20.919 -5.807 -27.314 1.00 97.62 308 GLN A N 1
ATOM 2369 C CA . GLN A 1 308 ? 20.271 -6.796 -26.471 1.00 97.62 308 GLN A CA 1
ATOM 2370 C C . GLN A 1 308 ? 19.027 -6.176 -25.838 1.00 97.62 308 GLN A C 1
ATOM 2372 O O . GLN A 1 308 ? 19.114 -5.282 -24.990 1.00 97.62 308 GLN A O 1
ATOM 2377 N N . LEU A 1 309 ? 17.866 -6.672 -26.259 1.00 97.12 309 LEU A N 1
ATOM 2378 C CA . LEU A 1 309 ? 16.572 -6.299 -25.705 1.00 97.12 309 LEU A CA 1
ATOM 2379 C C . LEU A 1 309 ? 16.216 -7.254 -24.570 1.00 97.12 309 LEU A C 1
ATOM 2381 O O . LEU A 1 309 ? 16.157 -8.470 -24.744 1.00 97.12 309 LEU A O 1
ATOM 2385 N N . GLN A 1 310 ? 15.976 -6.687 -23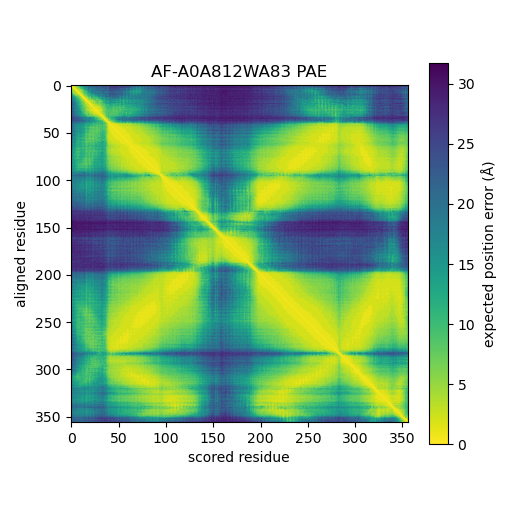.400 1.00 98.06 310 GLN A N 1
ATOM 2386 C CA . GLN A 1 310 ? 15.586 -7.418 -22.209 1.00 98.06 310 GLN A CA 1
ATOM 2387 C C . GLN A 1 310 ? 14.061 -7.539 -22.190 1.00 98.06 310 GLN A C 1
ATOM 2389 O O . GLN A 1 310 ? 13.339 -6.613 -22.567 1.00 98.06 310 GLN A O 1
ATOM 2394 N N . LYS A 1 311 ? 13.549 -8.696 -21.763 1.00 98.00 311 LYS A N 1
ATOM 2395 C CA . LYS A 1 311 ? 12.103 -8.889 -21.631 1.00 98.00 311 LYS A CA 1
ATOM 2396 C C . LYS A 1 311 ? 11.591 -7.979 -20.515 1.00 98.00 311 LYS A C 1
ATOM 2398 O O . LYS A 1 311 ? 12.046 -8.107 -19.384 1.00 98.00 311 LYS A O 1
ATOM 2403 N N . VAL A 1 312 ? 10.625 -7.112 -20.824 1.00 98.00 312 VAL A N 1
ATOM 2404 C CA . VAL A 1 312 ? 9.943 -6.286 -19.817 1.00 98.00 312 VAL A CA 1
ATOM 2405 C C . VAL A 1 312 ? 9.405 -7.200 -18.707 1.00 98.00 312 VAL A C 1
ATOM 2407 O O . VAL A 1 312 ? 8.681 -8.150 -19.025 1.00 98.00 312 VAL A O 1
ATOM 2410 N N . PRO A 1 313 ? 9.767 -6.965 -17.433 1.00 98.25 313 PRO A N 1
ATOM 2411 C CA . PRO A 1 313 ? 9.274 -7.781 -16.334 1.00 98.25 313 PRO A CA 1
ATOM 2412 C C . PRO A 1 313 ? 7.769 -7.581 -16.171 1.00 98.25 313 PRO A C 1
ATOM 2414 O O . PRO A 1 313 ? 7.258 -6.480 -16.393 1.00 98.25 313 PRO A O 1
ATOM 2417 N N . ASP A 1 314 ? 7.063 -8.629 -15.755 1.00 98.25 314 ASP A N 1
ATOM 2418 C CA . ASP A 1 314 ? 5.652 -8.512 -15.399 1.00 98.25 314 ASP A CA 1
ATOM 2419 C C . ASP A 1 314 ? 5.490 -7.551 -14.212 1.00 98.25 314 ASP A C 1
ATOM 2421 O O . ASP A 1 314 ? 6.391 -7.393 -13.382 1.00 98.25 314 ASP A O 1
ATOM 2425 N N . ALA A 1 315 ? 4.348 -6.865 -14.154 1.00 97.56 315 ALA A N 1
ATOM 2426 C CA . ALA A 1 315 ? 4.025 -6.061 -12.987 1.00 97.56 315 ALA A CA 1
ATOM 2427 C C . ALA A 1 315 ? 3.891 -6.971 -11.757 1.00 97.56 315 ALA A C 1
ATOM 2429 O O . ALA A 1 315 ? 3.440 -8.112 -11.860 1.00 97.56 315 ALA A O 1
ATOM 2430 N N . GLU A 1 316 ? 4.249 -6.445 -10.589 1.00 97.56 316 GLU A N 1
ATOM 2431 C CA . GLU A 1 316 ? 3.994 -7.107 -9.314 1.00 97.56 316 GLU A CA 1
ATOM 2432 C C . GLU A 1 316 ? 2.485 -7.352 -9.145 1.00 97.56 316 GLU A C 1
ATOM 2434 O O . GLU A 1 316 ? 1.643 -6.745 -9.817 1.00 97.56 316 GLU A O 1
ATOM 2439 N N . THR A 1 317 ? 2.124 -8.239 -8.227 1.00 95.81 317 THR A N 1
ATOM 2440 C CA . THR A 1 317 ? 0.729 -8.392 -7.807 1.00 95.81 317 THR A CA 1
ATOM 2441 C C . THR A 1 317 ? 0.406 -7.395 -6.696 1.00 95.81 317 THR A C 1
ATOM 2443 O O . THR A 1 317 ? 1.285 -7.109 -5.875 1.00 95.81 317 THR A O 1
ATOM 2446 N N . PRO A 1 318 ? -0.838 -6.887 -6.614 1.00 91.81 318 PRO A N 1
ATOM 2447 C CA . PRO A 1 318 ? -1.238 -6.043 -5.497 1.00 91.81 318 PRO A CA 1
ATOM 2448 C C . PRO A 1 318 ? -0.991 -6.769 -4.167 1.00 91.81 318 PRO A C 1
ATOM 2450 O O . PRO A 1 318 ? -1.185 -7.988 -4.091 1.00 91.81 318 PRO A O 1
ATOM 2453 N N . PRO A 1 319 ? -0.556 -6.051 -3.114 1.00 89.56 319 PRO A N 1
ATOM 2454 C CA . PRO A 1 319 ? -0.414 -6.657 -1.800 1.00 89.56 319 PRO A CA 1
ATOM 2455 C C . PRO A 1 319 ? -1.779 -7.179 -1.321 1.00 89.56 319 PRO A C 1
ATOM 2457 O O . PRO A 1 319 ? -2.810 -6.620 -1.711 1.00 89.56 319 PRO A O 1
ATOM 2460 N N . PRO A 1 320 ? -1.809 -8.214 -0.459 1.00 87.75 320 PRO A N 1
ATOM 2461 C CA . PRO A 1 320 ? -3.048 -8.669 0.155 1.00 87.75 320 PRO A CA 1
ATOM 2462 C C . PRO A 1 320 ? -3.812 -7.499 0.776 1.00 87.75 320 PRO A C 1
ATOM 2464 O O . PRO A 1 320 ? -3.212 -6.632 1.421 1.00 87.75 320 PRO A O 1
ATOM 2467 N N . SER A 1 321 ? -5.129 -7.473 0.577 1.00 85.19 321 SER A N 1
ATOM 2468 C CA . SER A 1 321 ? -5.985 -6.458 1.181 1.00 85.19 321 SER A CA 1
ATOM 2469 C C . SER A 1 321 ? -5.840 -6.503 2.699 1.00 85.19 321 SER A C 1
ATOM 2471 O O . SER A 1 321 ? -6.039 -7.542 3.325 1.00 85.19 321 SER A O 1
ATOM 2473 N N . VAL A 1 322 ? -5.482 -5.362 3.281 1.00 86.62 322 VAL A N 1
ATOM 2474 C CA . VAL A 1 322 ? -5.527 -5.166 4.730 1.00 86.62 322 VAL A CA 1
ATOM 2475 C C . VAL A 1 322 ? -7.002 -5.137 5.125 1.00 86.62 322 VAL A C 1
ATOM 2477 O O . VAL A 1 322 ? -7.769 -4.400 4.503 1.00 86.62 322 VAL A O 1
ATOM 2480 N N . ILE A 1 323 ? -7.399 -5.943 6.113 1.00 91.06 323 ILE A N 1
ATOM 2481 C CA . ILE A 1 323 ? -8.737 -5.838 6.711 1.00 91.06 323 ILE A CA 1
ATOM 2482 C C . ILE A 1 323 ? -8.890 -4.450 7.333 1.00 91.06 323 ILE A C 1
ATOM 2484 O O . ILE A 1 323 ? -7.952 -3.931 7.939 1.00 91.06 323 ILE A O 1
ATOM 2488 N N . ILE A 1 324 ? -10.044 -3.821 7.156 1.00 92.56 324 ILE A N 1
ATOM 2489 C CA . ILE A 1 324 ? -10.269 -2.448 7.597 1.00 92.56 324 ILE A CA 1
ATOM 2490 C C . ILE A 1 324 ? -11.507 -2.336 8.489 1.00 92.56 324 ILE A C 1
ATOM 2492 O O . ILE A 1 324 ? -12.522 -2.992 8.243 1.00 92.56 324 ILE A O 1
ATOM 2496 N N . PRO A 1 325 ? -11.468 -1.442 9.488 1.00 93.50 325 PRO A N 1
ATOM 2497 C CA . PRO A 1 325 ? -12.647 -1.010 10.216 1.00 93.50 325 PRO A CA 1
ATOM 2498 C C . PRO A 1 325 ? -13.861 -0.735 9.316 1.00 93.50 325 PRO A C 1
ATOM 2500 O O . PRO A 1 325 ? -13.791 0.004 8.328 1.00 93.50 325 PRO A O 1
ATOM 2503 N N . GLY A 1 326 ? -14.983 -1.362 9.678 1.00 88.62 326 GLY A N 1
ATOM 2504 C CA . GLY A 1 326 ? -16.253 -1.306 8.951 1.00 88.62 326 GLY A CA 1
ATOM 2505 C C . GLY A 1 326 ? -16.507 -2.482 8.002 1.00 88.62 326 GLY A C 1
ATOM 2506 O O . GLY A 1 326 ? -17.648 -2.656 7.575 1.00 88.62 326 GLY A O 1
ATOM 2507 N N . ASP A 1 327 ? -15.503 -3.310 7.694 1.00 91.62 327 ASP A N 1
ATOM 2508 C CA . ASP A 1 327 ? -15.713 -4.540 6.928 1.00 91.62 327 ASP A CA 1
ATOM 2509 C C . ASP A 1 327 ? -16.112 -5.735 7.828 1.00 91.62 327 ASP A C 1
ATOM 2511 O O . ASP A 1 327 ? -15.908 -5.751 9.048 1.00 91.62 327 ASP A O 1
ATOM 2515 N N . ALA A 1 328 ? -16.732 -6.753 7.224 1.00 92.25 328 ALA A N 1
ATOM 2516 C CA . ALA A 1 328 ? -17.207 -7.925 7.960 1.00 92.25 328 ALA A CA 1
ATOM 2517 C C . ALA A 1 328 ? -16.064 -8.818 8.480 1.00 92.25 328 ALA A C 1
ATOM 2519 O O . ALA A 1 328 ? -16.244 -9.517 9.479 1.00 92.25 328 ALA A O 1
ATOM 2520 N N . ALA A 1 329 ? -14.905 -8.817 7.814 1.00 93.50 329 ALA A N 1
ATOM 2521 C CA . ALA A 1 329 ? -13.754 -9.620 8.217 1.00 93.50 329 ALA A CA 1
ATOM 2522 C C . ALA A 1 329 ? -13.105 -9.044 9.484 1.00 93.50 329 ALA A C 1
ATOM 2524 O O . ALA A 1 329 ? -12.839 -9.785 10.424 1.00 93.50 329 ALA A O 1
ATOM 2525 N N . PHE A 1 330 ? -12.965 -7.724 9.545 1.00 94.25 330 PHE A N 1
ATOM 2526 C CA . PHE A 1 330 ? -12.491 -6.939 10.670 1.00 94.25 330 PHE A CA 1
ATOM 2527 C C . PHE A 1 330 ? -13.405 -7.088 11.879 1.00 94.25 330 PHE A C 1
ATOM 2529 O O . PHE A 1 330 ? -12.939 -7.402 12.969 1.00 94.25 330 PHE A O 1
ATOM 2536 N N . ALA A 1 331 ? -14.723 -6.949 11.696 1.00 93.50 331 ALA A N 1
ATOM 2537 C CA . ALA A 1 331 ? -15.672 -7.181 12.784 1.00 93.50 331 ALA A CA 1
ATOM 2538 C C . ALA A 1 331 ? -15.562 -8.616 13.337 1.00 93.50 331 ALA A C 1
ATOM 2540 O O . ALA A 1 331 ? -15.601 -8.834 14.548 1.00 93.50 331 ALA A O 1
ATOM 2541 N N . LYS A 1 332 ? -15.381 -9.606 12.456 1.00 94.00 332 LYS A N 1
ATOM 2542 C CA . LYS A 1 332 ? -15.216 -11.004 12.860 1.00 94.00 332 LYS A CA 1
ATOM 2543 C C . LYS A 1 332 ? -13.898 -11.255 13.597 1.00 94.00 332 LYS A C 1
ATOM 2545 O O . LYS A 1 332 ? -13.903 -12.018 14.557 1.00 94.00 332 LYS A O 1
ATOM 2550 N N . GLU A 1 333 ? -12.795 -10.662 13.146 1.00 94.12 333 GLU A N 1
ATOM 2551 C CA . GLU A 1 333 ? -11.475 -10.858 13.753 1.00 94.12 333 GLU A CA 1
ATOM 2552 C C . GLU A 1 333 ? -11.342 -10.108 15.084 1.00 94.12 333 GLU A C 1
ATOM 2554 O O . GLU A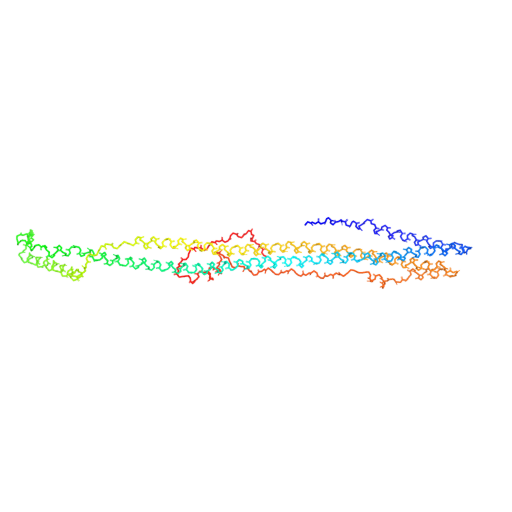 1 333 ? -10.905 -10.695 16.070 1.00 94.12 333 GLU A O 1
ATOM 2559 N N . GLU A 1 334 ? -11.771 -8.846 15.137 1.00 94.75 334 GLU A N 1
ATOM 2560 C CA . GLU A 1 334 ? -11.424 -7.935 16.235 1.00 94.75 334 GLU A CA 1
ATOM 2561 C C . GLU A 1 334 ? -12.536 -7.754 17.283 1.00 94.75 334 GLU A C 1
ATOM 2563 O O . GLU A 1 334 ? -12.257 -7.306 18.394 1.00 94.75 334 GLU A O 1
ATOM 2568 N N . TYR A 1 335 ? -13.802 -8.074 16.964 1.00 94.19 335 TYR A N 1
ATOM 2569 C CA . TYR A 1 335 ? -14.950 -7.738 17.832 1.00 94.19 335 TYR A CA 1
ATOM 2570 C C . TYR A 1 335 ? -15.686 -8.948 18.408 1.00 94.19 335 TYR A C 1
ATOM 2572 O O . TYR A 1 335 ? -16.383 -8.808 19.413 1.00 94.19 335 TYR A O 1
ATOM 2580 N N . VAL A 1 336 ? -15.544 -10.141 17.820 1.00 92.75 336 VAL A N 1
ATOM 2581 C CA . VAL A 1 336 ? -16.395 -11.292 18.180 1.00 92.75 336 VAL A CA 1
ATOM 2582 C C . VAL A 1 336 ? -16.148 -11.827 19.599 1.00 92.75 336 VAL A C 1
ATOM 2584 O O . VAL A 1 336 ? -17.049 -12.413 20.191 1.00 92.75 336 VAL A O 1
ATOM 2587 N N . ASN A 1 337 ? -14.954 -11.605 20.159 1.00 91.19 337 ASN A N 1
ATOM 2588 C CA . ASN A 1 337 ? -14.527 -12.156 21.453 1.00 91.19 337 ASN A CA 1
ATOM 2589 C C . ASN A 1 337 ? -14.370 -11.094 22.557 1.00 91.19 337 ASN A C 1
ATOM 2591 O O . ASN A 1 337 ? -13.728 -11.354 23.576 1.00 91.19 337 ASN A O 1
ATOM 2595 N N . LEU A 1 338 ? -14.915 -9.887 22.373 1.00 93.19 338 LEU A N 1
ATOM 2596 C CA . LEU A 1 338 ? -14.779 -8.822 23.368 1.00 93.19 338 LEU A CA 1
ATOM 2597 C C . LEU A 1 338 ? -15.649 -9.091 24.605 1.00 93.19 338 LEU A C 1
ATOM 2599 O O . LEU A 1 338 ? -16.823 -9.442 24.502 1.00 93.19 338 LEU A O 1
ATOM 2603 N N . ALA A 1 339 ? -15.076 -8.873 25.793 1.00 91.69 339 ALA A N 1
ATOM 2604 C CA . ALA A 1 339 ? -15.747 -9.092 27.080 1.00 91.69 339 ALA A CA 1
ATOM 2605 C C . ALA A 1 339 ? -16.902 -8.108 27.353 1.00 91.69 339 ALA A C 1
ATOM 2607 O O . ALA A 1 339 ? -17.789 -8.381 28.162 1.00 91.69 339 ALA A O 1
ATOM 2608 N N . SER A 1 340 ? -16.900 -6.957 26.684 1.00 89.62 340 SER A N 1
ATOM 2609 C CA . SER A 1 340 ? -18.004 -6.003 26.680 1.00 89.62 340 SER A CA 1
ATOM 2610 C C . SER A 1 340 ? -18.243 -5.485 25.267 1.00 89.62 340 SER A C 1
ATOM 2612 O O . SER A 1 340 ? -17.336 -5.472 24.433 1.00 89.62 340 SER A O 1
ATOM 2614 N N . ALA A 1 341 ? -19.485 -5.074 24.999 1.00 87.19 341 ALA A N 1
ATOM 2615 C CA . ALA A 1 341 ? -19.856 -4.508 23.711 1.00 87.19 341 ALA A CA 1
ATOM 2616 C C . ALA A 1 341 ? -19.035 -3.242 23.432 1.00 87.19 341 ALA A C 1
ATOM 2618 O O . ALA A 1 341 ? -18.976 -2.330 24.260 1.00 87.19 341 ALA A O 1
ATOM 2619 N N . ALA A 1 342 ? -18.428 -3.207 22.252 1.00 90.62 342 ALA A N 1
ATOM 2620 C CA . ALA A 1 342 ? -17.714 -2.053 21.742 1.00 90.62 342 ALA A CA 1
ATOM 2621 C C . ALA A 1 342 ? -18.639 -1.150 20.917 1.00 90.62 342 ALA A C 1
ATOM 2623 O O . ALA A 1 342 ? -19.732 -1.554 20.507 1.00 90.62 342 ALA A O 1
ATOM 2624 N N . SER A 1 343 ? -18.194 0.080 20.672 1.00 90.94 343 SER A N 1
ATOM 2625 C CA . SER A 1 343 ? -18.876 0.969 19.734 1.00 90.94 343 SER A CA 1
ATOM 2626 C C . SER A 1 343 ? -18.791 0.415 18.304 1.00 90.94 343 SER A C 1
ATOM 2628 O O . SER A 1 343 ? -17.930 -0.417 18.001 1.00 90.94 343 SER A O 1
ATOM 2630 N N . ALA A 1 344 ? -19.697 0.842 17.420 1.00 89.94 344 ALA A N 1
ATOM 2631 C CA . ALA A 1 344 ? -19.651 0.425 16.020 1.00 89.94 344 ALA A CA 1
ATOM 2632 C C . ALA A 1 344 ? -18.305 0.832 15.387 1.00 89.94 344 ALA A C 1
ATOM 2634 O O . ALA A 1 344 ? -17.885 1.974 15.596 1.00 89.94 344 ALA A O 1
ATOM 2635 N N . PRO A 1 345 ? -17.645 -0.050 14.612 1.00 90.56 345 PRO A N 1
ATOM 2636 C CA . PRO A 1 345 ? -16.356 0.281 14.028 1.00 90.56 345 PRO A CA 1
ATOM 2637 C C . PRO A 1 345 ? -16.401 1.512 13.125 1.00 90.56 345 PRO A C 1
ATOM 2639 O O . PRO A 1 345 ? -17.316 1.661 12.310 1.00 90.56 345 PRO A O 1
ATOM 2642 N N . GLN A 1 346 ? -15.402 2.385 13.242 1.00 89.19 346 GLN A N 1
ATOM 2643 C CA . GLN A 1 346 ? -15.277 3.564 12.390 1.00 89.19 346 GLN A CA 1
ATOM 2644 C C . GLN A 1 346 ? -14.952 3.136 10.960 1.00 89.19 346 GLN A C 1
ATOM 2646 O O . GLN A 1 346 ? -13.946 2.490 10.726 1.00 89.19 346 GLN A O 1
ATOM 2651 N N . THR A 1 347 ? -15.753 3.517 9.967 1.00 90.75 347 THR A N 1
ATOM 2652 C CA . THR A 1 347 ? -15.427 3.212 8.566 1.00 90.75 347 THR A CA 1
ATOM 2653 C C . THR A 1 347 ? -14.193 3.987 8.110 1.00 90.75 347 THR A C 1
ATOM 2655 O O . THR A 1 347 ? -14.155 5.216 8.233 1.00 90.75 347 THR A O 1
ATOM 2658 N N . CYS A 1 348 ? -13.211 3.307 7.515 1.00 90.00 348 CYS A N 1
ATOM 2659 C CA . CYS A 1 348 ? -12.047 3.987 6.951 1.00 90.00 348 CYS A CA 1
ATOM 2660 C C . CYS A 1 348 ? -12.414 4.818 5.711 1.00 90.00 348 CYS A C 1
ATOM 2662 O O . CYS A 1 348 ? -12.951 4.299 4.731 1.00 90.00 348 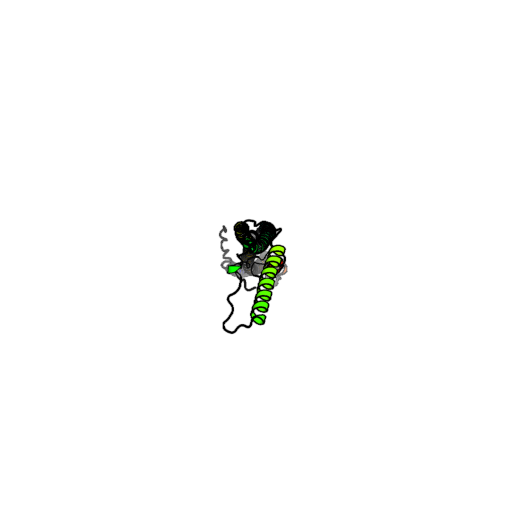CYS A O 1
ATOM 2664 N N . ALA A 1 349 ? -12.031 6.096 5.699 1.00 85.75 349 ALA A N 1
ATOM 2665 C CA . ALA A 1 349 ? -12.073 6.921 4.496 1.00 85.75 349 ALA A CA 1
ATOM 2666 C C . ALA A 1 349 ? -10.862 6.598 3.605 1.00 85.75 349 ALA A C 1
ATOM 2668 O O . ALA A 1 349 ? -9.813 7.239 3.697 1.00 85.75 349 ALA A O 1
ATOM 2669 N N . LEU A 1 350 ? -10.978 5.572 2.760 1.00 80.06 350 LEU A N 1
ATOM 2670 C CA . LEU A 1 350 ? -9.925 5.260 1.797 1.00 80.06 350 LEU A CA 1
ATOM 2671 C C . LEU A 1 350 ? -9.956 6.286 0.650 1.00 80.06 350 LEU A C 1
ATOM 2673 O O . LEU A 1 350 ? -10.986 6.424 -0.009 1.00 80.06 350 LEU A O 1
ATOM 2677 N N . PRO A 1 351 ? -8.844 6.994 0.371 1.00 67.88 351 PRO A N 1
ATOM 2678 C CA . PRO A 1 351 ? -8.820 8.087 -0.604 1.00 67.88 351 PRO A CA 1
ATOM 2679 C C . PRO A 1 351 ? -9.045 7.619 -2.047 1.00 67.88 351 PRO A C 1
ATOM 2681 O O . PRO A 1 351 ? -9.326 8.438 -2.914 1.00 67.88 351 PRO A O 1
ATOM 2684 N N . PHE A 1 352 ? -8.933 6.315 -2.308 1.00 62.72 352 PHE A N 1
ATOM 2685 C CA . PHE A 1 352 ? -9.197 5.714 -3.604 1.00 62.72 352 PHE A CA 1
ATOM 2686 C C . PHE A 1 352 ? -9.782 4.317 -3.395 1.00 62.72 352 PHE A C 1
ATOM 2688 O O . PHE A 1 352 ? -9.067 3.396 -3.002 1.00 62.72 352 PHE A O 1
ATOM 2695 N N . GLN A 1 353 ? -11.069 4.140 -3.695 1.00 58.28 353 GLN A N 1
ATOM 2696 C CA . GLN A 1 353 ? -11.558 2.833 -4.124 1.00 58.28 353 GLN A CA 1
ATOM 2697 C C . GLN A 1 353 ? -10.956 2.609 -5.509 1.00 58.28 353 GLN A C 1
ATOM 2699 O O . GLN A 1 353 ? -11.494 3.067 -6.515 1.00 58.28 353 GLN A O 1
ATOM 2704 N N . LEU A 1 354 ? -9.768 2.006 -5.560 1.00 49.78 354 LEU A N 1
ATOM 2705 C CA . LEU A 1 354 ? -9.246 1.493 -6.817 1.00 49.78 354 LEU A CA 1
ATOM 2706 C C . LEU A 1 354 ? -10.271 0.462 -7.292 1.00 49.78 354 LEU A C 1
ATOM 2708 O O . LEU A 1 354 ? -10.407 -0.593 -6.678 1.00 49.78 354 LEU A O 1
ATOM 2712 N N . ALA A 1 355 ? -11.032 0.808 -8.332 1.00 43.94 355 ALA A N 1
ATOM 2713 C CA . ALA A 1 355 ? -11.725 -0.181 -9.139 1.00 43.94 355 ALA A CA 1
ATOM 2714 C C . ALA A 1 355 ? -10.629 -1.117 -9.662 1.00 43.94 355 ALA A C 1
ATOM 2716 O O . ALA A 1 355 ? -9.842 -0.717 -10.523 1.00 43.94 355 ALA A O 1
ATOM 2717 N N . MET A 1 356 ? -10.478 -2.262 -8.994 1.00 40.94 356 MET A N 1
ATOM 2718 C CA . MET A 1 356 ? -9.541 -3.314 -9.380 1.00 40.94 356 MET A CA 1
ATOM 2719 C C . MET A 1 356 ? -9.929 -3.889 -10.733 1.00 40.94 356 MET A C 1
ATOM 2721 O O . MET A 1 356 ? -11.150 -4.039 -10.972 1.00 40.94 356 MET A O 1
#

Secondary structure (DSSP, 8-state):
----------SSSHHHHHHHHHHHHHHHHHHTTS--S-HHHHHHHHHHHHHHHHHHHHHHHHHHHHHHHHHHHHHHHHHHHHHHHHHHHHHHHHHHHHHHHHHHHHHHHHHHHHHHHHHHHHHHHHHHHHHHHHGGGHHHHHHHS----HHHHSPPPPTT--HHHHHHHHHHHHHHHHHHHHHHHHHHTT---PPPP--HHHHHHHHHHHHHHHHHHHHHHHHHHHHHHHHHHHHHHHHHHHHHHHHHHHHHHHHHHHHHHHHHHHHHHHHHHHHHHHHHH-SS-HHHHHHHHHH---HHHHTT----PPPPPPPPPPPPPPP-TTSHHHHHHHTTT-SSPPPPPPPP--S-----

Solvent-accessible surface area (backbone atoms only — not comparable to full-atom values): 20283 Å² total; per-residue (Å²): 133,80,76,82,72,75,77,78,78,68,85,76,60,61,72,56,51,54,57,50,51,54,52,51,50,54,52,51,60,59,52,66,75,61,80,89,87,56,67,72,65,53,53,54,50,44,52,53,53,47,53,54,40,51,54,50,51,54,49,54,63,58,59,49,52,64,55,43,52,51,53,51,54,38,55,50,41,47,56,50,29,51,52,53,28,54,58,38,40,52,54,26,53,58,44,48,56,57,27,54,53,24,48,57,51,31,53,50,37,27,41,53,36,36,49,35,49,50,52,31,53,53,41,53,51,52,32,51,58,47,54,65,39,56,72,36,66,57,49,65,52,66,74,66,57,67,81,70,59,78,86,76,65,62,73,79,82,57,94,88,58,48,72,67,58,49,56,50,53,52,49,52,53,51,53,49,54,48,50,51,50,53,53,48,45,76,72,32,77,84,62,77,84,68,80,84,66,78,51,66,62,38,51,52,48,31,54,53,40,47,57,51,36,51,53,40,40,52,55,25,45,45,36,36,34,53,30,42,48,42,41,50,51,27,51,52,52,26,53,55,44,40,52,52,31,48,53,54,40,53,55,50,50,56,52,49,50,57,51,37,54,52,46,28,53,50,46,43,52,41,53,38,48,54,41,48,48,59,40,55,73,52,92,74,70,56,67,63,50,50,52,50,41,71,69,59,82,49,59,79,66,30,66,71,56,70,74,88,82,76,80,82,75,80,79,82,76,81,74,80,82,67,68,36,39,64,41,74,66,32,47,59,73,74,52,72,83,51,67,33,91,73,77,82,61,65,65,59,87,62,96,65,83,71,85,123

Nearest PDB structures (foldseek):
  5nnv-assembly4_D  TM=5.439E-01  e=1.281E-01  Bacillus subtilis subsp. subtilis str. 168
  6ixf-assembly1_A  TM=3.556E-01  e=3.637E-01  Homo sapiens
  6suf-assembly1_E  TM=2.746E-01  e=8.615E-01  Photorhabdus luminescens
  8w20-assembly1_A  TM=5.459E-01  e=9.992E+00  Streptomyces coelicolor A3(2)
  6djl-assembly1_C  TM=2.131E-01  e=1.419E+00  Homo sapiens

Foldseek 3Di:
DDDPPPPPPPPPPLVVVLVVLVVVLVVLVVVLVDDPDDQVVLVVVLVVLLVVLVVLLVCLVVVLVVLQVVLVVLLVLLVVLVVLLVVLLVVLVVLVVVLVVLLVVLLVLLVVLLVLVVVLVVLVVVLVVLVLQVVLVCVVVVVPVPPPDPVVLQDDADVPDDPVNSVVVSVVVVVVVVVVNVVSCVSHVPDDNDPRRDSVVSVVVSVVSQVVSLVSLQSSQVSLLSSQQSLVVSVVSSVVSLVVSVVVSVVSVVVSVVSLVSSLSSNLSSQLVNQSSVLSSDDDDSPVSNVVSVPDDPPVVSVVRDHDRDPRDDRDDRDPRRDHFPDPVCCVPRPPPRSHHHDRTDGRPRVDPPPD

Mean predicted aligned error: 12.04 Å

Organism: NCBI:txid1628268

Radius of gyration: 52.56 Å; Cα contacts (8 Å, |Δi|>4): 254; chains: 1; bounding box: 130×30×141 Å

Sequence (356 aa):
MPRTAERMDASGTADTFALDLLGVSAALAGLAVRDPSRNNTKDIFVNNMKGLVDELQDHIHSSIQPHQEYLNGLYGSFQTCRDELYASLAKAGKQNSSVSLGRAAHERCRSEQAQAKTSLAVCEAAKQDLAKADECTAWPVMQVTSIPDAGSVCLKTAVGETYEAYVRRMKEHWDDELSKYESMKASCSTKAIAPAEDCSKEETGLESKKLECDGVQSTFERGFCDQAVQANKAWYKYLVCYRAAKSSYEDATQTAKTIVDSKRLNLDASHRIECLLKVFSKKHDAEAALRECKLMDHSAETEKIQVQLQKVPDAETPPPSVIIPGDAAFAKEEYVNLASAASAPQTCALPFQLAM